Protein AF-A0A934E7K9-F1 (afdb_monomer)

Mean predicted aligned error: 9.38 Å

Radius of gyration: 20.27 Å; Cα contacts (8 Å, |Δi|>4): 447; chains: 1; bounding box: 60×41×58 Å

Solvent-accessible surface area (backbone atoms only — not comparable to full-atom values): 16076 Å² total; per-residue (Å²): 132,85,83,83,82,80,89,66,70,82,67,74,63,48,41,41,58,56,58,68,70,48,80,91,57,54,41,68,56,46,48,50,48,42,45,75,74,65,59,76,79,53,70,68,35,48,55,52,49,26,45,46,54,40,51,50,56,52,50,49,38,38,43,59,63,71,64,46,60,72,86,83,42,82,76,82,68,17,34,36,37,37,29,57,85,89,68,44,74,69,56,52,50,50,45,48,42,39,71,71,61,66,38,28,47,28,82,40,66,50,81,56,43,23,39,86,95,52,89,56,42,48,67,68,48,62,58,22,55,24,27,52,53,29,66,66,16,51,60,39,26,26,66,12,38,44,31,34,30,55,44,50,51,47,28,58,30,70,63,97,63,90,68,81,96,70,97,68,100,62,79,69,46,34,56,49,39,50,54,54,48,37,45,45,76,69,44,34,83,41,66,29,53,35,65,89,91,68,63,43,80,50,67,38,53,34,65,58,44,40,44,36,35,29,22,46,54,75,62,42,64,60,40,44,49,64,61,66,74,75,51,92,87,75,82,84,70,79,79,81,72,90,56,99,74,62,79,74,50,72,75,59,70,69,31,58,70,21,44,35,70,50,45,40,58,59,72,49,56,66,56,38,75,37,79,36,61,45,119

Structure (mmCIF, N/CA/C/O backbone):
data_AF-A0A934E7K9-F1
#
_entry.id   AF-A0A934E7K9-F1
#
loop_
_atom_site.group_PDB
_atom_site.id
_atom_site.type_symbol
_atom_site.label_atom_id
_atom_site.label_alt_id
_atom_site.label_comp_id
_atom_site.label_asym_id
_atom_site.label_entity_id
_atom_site.label_seq_id
_atom_site.pdbx_PDB_ins_code
_atom_site.Cartn_x
_atom_site.Cartn_y
_atom_site.Cartn_z
_atom_site.occupancy
_atom_site.B_iso_or_equiv
_atom_site.auth_seq_id
_atom_site.auth_comp_id
_atom_site.auth_asym_id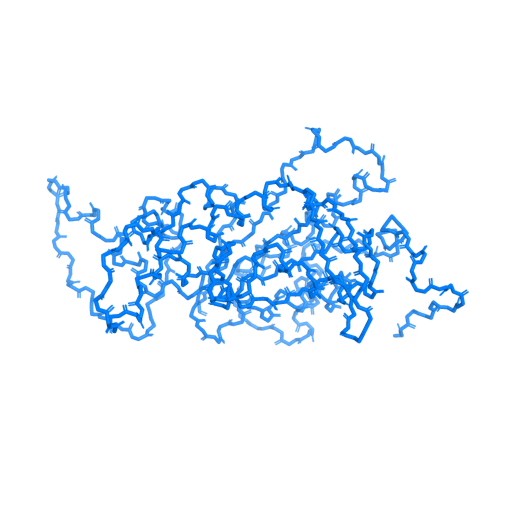
_atom_site.auth_atom_id
_atom_site.pdbx_PDB_model_num
ATOM 1 N N . MET A 1 1 ? 3.910 -22.918 -15.440 1.00 29.55 1 MET A N 1
ATOM 2 C CA . MET A 1 1 ? 5.254 -22.821 -16.044 1.00 29.55 1 MET A CA 1
ATOM 3 C C . MET A 1 1 ? 5.853 -21.494 -15.617 1.00 29.55 1 MET A C 1
ATOM 5 O O . MET A 1 1 ? 5.209 -20.484 -15.876 1.00 29.55 1 MET A O 1
ATOM 9 N N . PRO A 1 2 ? 6.990 -21.475 -14.907 1.00 32.72 2 PRO A N 1
ATOM 10 C CA . PRO A 1 2 ? 7.695 -20.231 -14.640 1.00 32.72 2 PRO A CA 1
ATOM 11 C C . PRO A 1 2 ? 8.308 -19.739 -15.956 1.00 32.72 2 PRO A C 1
ATOM 13 O O . PRO A 1 2 ? 8.859 -20.527 -16.723 1.00 32.72 2 PRO A O 1
ATOM 16 N N . ILE A 1 3 ? 8.131 -18.455 -16.248 1.00 37.72 3 ILE A N 1
ATOM 17 C CA . ILE A 1 3 ? 8.690 -17.804 -17.432 1.00 37.72 3 ILE A CA 1
ATOM 18 C C . ILE A 1 3 ? 10.207 -17.765 -17.230 1.00 37.72 3 ILE A C 1
ATOM 20 O O . ILE A 1 3 ? 10.692 -17.131 -16.294 1.00 37.72 3 ILE A O 1
ATOM 24 N N . ALA A 1 4 ? 10.940 -18.496 -18.066 1.00 36.75 4 ALA A N 1
ATOM 25 C CA . ALA A 1 4 ? 12.393 -18.488 -18.077 1.00 36.75 4 ALA A CA 1
ATOM 26 C C . ALA A 1 4 ? 12.878 -17.159 -18.674 1.00 36.75 4 ALA A C 1
ATOM 28 O O . ALA A 1 4 ? 12.864 -16.972 -19.887 1.00 36.75 4 ALA A O 1
ATOM 29 N N . PHE A 1 5 ? 13.286 -16.232 -17.811 1.00 38.62 5 PHE A N 1
ATOM 30 C CA . PHE A 1 5 ? 14.135 -15.109 -18.193 1.00 38.62 5 PHE A CA 1
ATOM 31 C C . PHE A 1 5 ? 15.588 -15.589 -18.116 1.00 38.62 5 PHE A C 1
ATOM 33 O O . PHE A 1 5 ? 16.186 -15.589 -17.044 1.00 38.62 5 PHE A O 1
ATOM 40 N N . SER A 1 6 ? 16.127 -16.076 -19.234 1.00 44.25 6 SER A N 1
ATOM 41 C CA . SER A 1 6 ? 17.543 -16.432 -19.361 1.00 44.25 6 SER A CA 1
ATOM 42 C C . SER A 1 6 ? 18.378 -15.201 -19.737 1.00 44.25 6 SER A C 1
ATOM 44 O O . SER A 1 6 ? 18.058 -14.501 -20.698 1.00 44.25 6 SER A O 1
ATOM 46 N N . ASP A 1 7 ? 19.455 -14.990 -18.979 1.00 39.00 7 ASP A N 1
ATOM 47 C CA . ASP A 1 7 ? 20.685 -14.259 -19.329 1.00 39.00 7 ASP A CA 1
ATOM 48 C C . ASP A 1 7 ? 20.668 -12.723 -19.463 1.00 39.00 7 ASP A C 1
ATOM 50 O O . ASP A 1 7 ? 21.530 -12.155 -20.133 1.00 39.00 7 ASP A O 1
ATOM 54 N N . ARG A 1 8 ? 19.787 -12.007 -18.751 1.00 40.53 8 ARG A N 1
ATOM 55 C CA . ARG A 1 8 ? 20.069 -10.599 -18.384 1.00 40.53 8 ARG A CA 1
ATOM 56 C C . ARG A 1 8 ? 20.519 -10.528 -16.925 1.00 40.53 8 ARG A C 1
ATOM 58 O O . ARG A 1 8 ? 19.939 -11.249 -16.109 1.00 40.53 8 ARG A O 1
ATOM 65 N N . PRO A 1 9 ? 21.486 -9.666 -16.551 1.00 45.97 9 PRO A N 1
ATOM 66 C CA . PRO A 1 9 ? 21.634 -9.317 -15.144 1.00 45.97 9 PRO A CA 1
ATOM 67 C C . PRO A 1 9 ? 20.262 -8.839 -14.646 1.00 45.97 9 PRO A C 1
ATOM 69 O O . PRO A 1 9 ? 19.618 -8.010 -15.290 1.00 45.97 9 PRO A O 1
ATOM 72 N N . LEU A 1 10 ? 19.786 -9.406 -13.532 1.00 51.81 10 LEU A N 1
ATOM 73 C CA . LEU A 1 10 ? 18.452 -9.144 -12.957 1.00 51.81 10 LEU A CA 1
ATOM 74 C C . LEU A 1 10 ? 18.170 -7.636 -12.742 1.00 51.81 10 LEU A C 1
ATOM 76 O O . LEU A 1 10 ? 17.012 -7.229 -12.653 1.00 51.81 10 LEU A O 1
ATOM 80 N N . ASN A 1 11 ? 19.220 -6.809 -12.752 1.00 55.84 11 ASN A N 1
ATOM 81 C CA . ASN A 1 11 ? 19.191 -5.360 -12.571 1.00 55.84 11 ASN A CA 1
ATOM 82 C C . ASN A 1 11 ? 18.767 -4.538 -13.808 1.00 55.84 11 ASN A C 1
ATOM 84 O O . ASN A 1 11 ? 18.506 -3.352 -13.643 1.00 55.84 11 ASN A O 1
ATOM 88 N N . ASP A 1 12 ? 18.628 -5.128 -15.004 1.00 66.44 12 ASP A N 1
ATOM 89 C CA . ASP A 1 12 ? 18.350 -4.370 -16.248 1.00 66.44 12 ASP A CA 1
ATOM 90 C C . ASP A 1 12 ? 16.915 -4.517 -16.789 1.00 66.44 12 ASP A C 1
ATOM 92 O O . ASP A 1 12 ? 16.608 -4.113 -17.916 1.00 66.44 12 ASP A O 1
ATOM 96 N N . VAL A 1 13 ? 16.000 -5.121 -16.028 1.00 84.50 13 VAL A N 1
ATOM 97 C CA . VAL A 1 13 ? 14.589 -5.181 -16.438 1.00 84.50 13 VAL A CA 1
ATOM 98 C C . VAL A 1 13 ? 13.923 -3.841 -16.136 1.00 84.50 13 VAL A C 1
ATOM 100 O O . VAL A 1 13 ? 13.802 -3.454 -14.976 1.00 84.50 13 VAL A O 1
ATOM 103 N N . ALA A 1 14 ? 13.464 -3.144 -17.174 1.00 92.31 14 ALA A N 1
ATOM 104 C CA . ALA A 1 14 ? 12.668 -1.934 -17.010 1.00 92.31 14 ALA A CA 1
ATOM 105 C C . ALA A 1 14 ? 11.253 -2.277 -16.521 1.00 92.31 14 ALA A C 1
ATOM 107 O O . ALA A 1 14 ? 10.652 -3.271 -16.948 1.00 92.31 14 ALA A O 1
ATOM 108 N N . LEU A 1 15 ? 10.666 -1.407 -15.698 1.00 93.81 15 LEU A N 1
ATOM 109 C CA . LEU A 1 15 ? 9.278 -1.544 -15.251 1.00 93.81 15 LEU A CA 1
ATOM 110 C C . LEU A 1 15 ? 8.310 -1.627 -16.433 1.00 93.81 15 LEU A C 1
ATOM 112 O O . LEU A 1 15 ? 7.355 -2.403 -16.413 1.00 93.81 15 LEU A O 1
ATOM 116 N N . SER A 1 16 ? 8.572 -0.868 -17.495 1.00 94.75 16 SER A N 1
ATOM 117 C CA . SER A 1 16 ? 7.766 -0.886 -18.717 1.00 94.75 16 SER A CA 1
ATOM 118 C C . SER A 1 16 ? 7.733 -2.269 -19.381 1.00 94.75 16 SER A C 1
ATOM 120 O O . SER A 1 16 ? 6.673 -2.698 -19.844 1.00 94.75 16 SER A O 1
ATOM 122 N N . ASP A 1 17 ? 8.846 -3.005 -19.375 1.00 94.31 17 ASP A N 1
ATOM 123 C CA . ASP A 1 17 ? 8.931 -4.359 -19.926 1.00 94.31 17 ASP A CA 1
ATOM 124 C C . ASP A 1 17 ? 8.197 -5.369 -19.039 1.00 94.31 17 ASP A C 1
ATOM 126 O O . ASP A 1 17 ? 7.412 -6.179 -19.546 1.00 94.31 17 ASP A O 1
ATOM 130 N N . GLN A 1 18 ? 8.352 -5.267 -17.713 1.00 93.56 18 GLN A N 1
ATOM 131 C CA . GLN A 1 18 ? 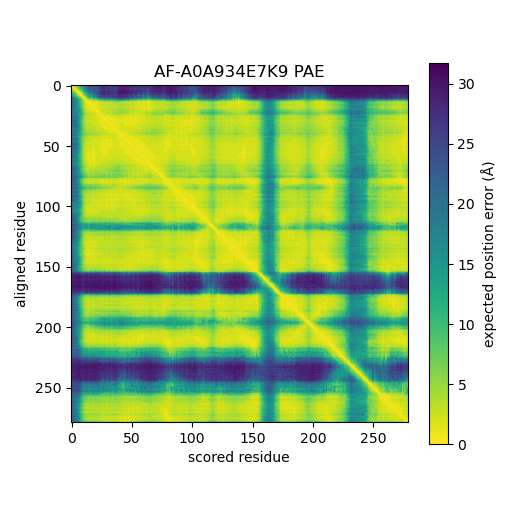7.570 -6.074 -16.774 1.00 93.56 18 GLN A CA 1
ATOM 132 C C . GLN A 1 18 ? 6.067 -5.851 -17.003 1.00 93.56 18 GLN A C 1
ATOM 134 O O . GLN A 1 18 ? 5.325 -6.813 -17.199 1.00 93.56 18 GLN A O 1
ATOM 139 N N . LEU A 1 19 ? 5.608 -4.598 -17.072 1.00 94.56 19 LEU A N 1
ATOM 140 C CA . LEU A 1 19 ? 4.193 -4.251 -17.251 1.00 94.56 19 LEU A CA 1
ATOM 141 C C . LEU A 1 19 ? 3.600 -4.748 -18.576 1.00 94.56 19 LEU A C 1
ATOM 143 O O . LEU A 1 19 ? 2.425 -5.140 -18.600 1.00 94.56 19 LEU A O 1
ATOM 147 N N . LYS A 1 20 ? 4.387 -4.740 -19.661 1.00 93.81 20 LYS A N 1
ATOM 148 C CA . LYS A 1 20 ? 4.004 -5.315 -20.964 1.00 93.81 20 LYS A CA 1
ATOM 149 C C . LYS A 1 20 ? 3.869 -6.836 -20.897 1.00 93.81 20 LYS A C 1
ATOM 151 O O . LYS A 1 20 ? 2.999 -7.386 -21.564 1.00 93.81 20 LYS A O 1
ATOM 156 N N . SER A 1 21 ? 4.691 -7.501 -20.083 1.00 92.00 21 SER A N 1
ATOM 157 C CA . SER A 1 21 ? 4.636 -8.958 -19.899 1.00 92.00 21 SER A CA 1
ATOM 158 C C . SER A 1 21 ? 3.445 -9.425 -19.052 1.00 92.00 21 SER A C 1
ATOM 160 O O . SER A 1 21 ? 3.016 -10.573 -19.171 1.00 92.00 21 SER A O 1
ATOM 162 N N . LEU A 1 22 ? 2.882 -8.547 -18.211 1.00 91.19 22 LEU A N 1
ATOM 163 C CA . LEU A 1 22 ? 1.742 -8.894 -17.366 1.00 91.19 22 LEU A CA 1
ATOM 164 C C . LEU A 1 22 ? 0.473 -9.132 -18.195 1.00 91.19 22 LEU A C 1
ATOM 166 O O . LEU A 1 22 ? 0.102 -8.360 -19.079 1.00 91.19 22 LEU A O 1
ATOM 170 N N . GLU A 1 23 ? -0.277 -10.172 -17.852 1.00 90.75 23 GLU A N 1
ATOM 171 C CA . GLU A 1 23 ? -1.597 -10.395 -18.434 1.00 90.75 23 GLU A CA 1
ATOM 172 C C . GLU A 1 23 ? -2.582 -9.319 -17.947 1.00 90.75 23 GLU A C 1
ATOM 174 O O . GLU A 1 23 ? -2.690 -9.038 -16.749 1.00 90.75 23 GLU A O 1
ATOM 179 N N . ARG A 1 24 ? -3.356 -8.726 -18.864 1.00 92.25 24 ARG A N 1
ATOM 180 C CA . ARG A 1 24 ? -4.407 -7.769 -18.496 1.00 92.25 24 ARG A CA 1
ATOM 181 C C . ARG A 1 24 ? -5.612 -8.501 -17.898 1.00 92.25 24 ARG A C 1
ATOM 183 O O . ARG A 1 24 ? -6.510 -8.927 -18.618 1.00 92.25 24 ARG A O 1
ATOM 190 N N . ARG A 1 25 ? -5.652 -8.624 -16.571 1.00 93.56 25 ARG A N 1
ATOM 191 C CA . ARG A 1 25 ? -6.730 -9.325 -15.855 1.00 93.56 25 ARG A CA 1
ATOM 192 C C . ARG A 1 25 ? -7.795 -8.351 -15.341 1.00 93.56 25 ARG A C 1
ATOM 194 O O . ARG A 1 25 ? -7.489 -7.550 -14.460 1.00 93.56 25 ARG A O 1
ATOM 201 N N . PRO A 1 26 ? -9.055 -8.415 -15.815 1.00 96.44 26 PRO A N 1
ATOM 202 C CA . PRO A 1 26 ? -10.130 -7.607 -15.244 1.00 96.44 26 PRO A CA 1
ATOM 203 C C . PRO A 1 26 ? -10.416 -8.015 -13.784 1.00 96.44 26 PRO A C 1
ATOM 205 O O . PRO A 1 26 ? -10.135 -9.157 -13.408 1.00 96.44 26 PRO A O 1
ATOM 208 N N . PRO A 1 27 ? -11.057 -7.156 -12.964 1.00 97.62 27 PRO A N 1
ATOM 209 C CA . PRO A 1 27 ? -11.286 -7.428 -11.540 1.00 97.62 27 PRO A CA 1
ATOM 210 C C . PRO A 1 27 ? -11.952 -8.778 -11.239 1.00 97.62 27 PRO A C 1
ATOM 212 O O . PRO A 1 27 ? -11.610 -9.430 -10.260 1.00 97.62 27 PRO A O 1
ATOM 215 N N . ARG A 1 28 ? -12.862 -9.238 -12.107 1.00 97.19 28 ARG A N 1
ATOM 216 C CA . ARG A 1 28 ? -13.497 -10.558 -11.979 1.00 97.19 28 ARG A CA 1
ATOM 217 C C . ARG A 1 28 ? -12.494 -11.711 -12.103 1.00 97.19 28 ARG A C 1
ATOM 219 O O . ARG A 1 28 ? -12.580 -12.671 -11.351 1.00 97.19 28 ARG A O 1
ATOM 226 N N . LYS A 1 29 ? -11.525 -11.607 -13.016 1.00 97.88 29 LYS A N 1
ATOM 227 C CA . LYS A 1 29 ? -10.473 -12.619 -13.202 1.00 97.88 29 LYS A CA 1
ATOM 228 C C . LYS A 1 29 ? -9.482 -12.630 -12.041 1.00 97.88 29 LYS A C 1
ATOM 230 O O . LYS A 1 29 ? -9.030 -13.698 -11.644 1.00 97.88 29 LYS A O 1
ATOM 235 N N . LEU A 1 30 ? -9.188 -11.462 -11.468 1.00 97.81 30 LEU A N 1
ATOM 236 C CA . LEU A 1 30 ? -8.400 -11.363 -10.236 1.00 97.81 30 LEU A CA 1
ATOM 237 C C . LEU A 1 30 ? -9.104 -12.066 -9.065 1.00 97.81 30 LEU A C 1
ATOM 239 O O . LEU A 1 30 ? -8.478 -12.827 -8.333 1.00 97.81 30 LEU A O 1
ATOM 243 N N . ASP A 1 31 ? -10.416 -11.874 -8.935 1.00 97.88 31 ASP A N 1
ATOM 244 C CA . ASP A 1 31 ? -11.227 -12.508 -7.892 1.00 97.88 31 ASP A CA 1
ATOM 245 C C . ASP A 1 31 ? -11.334 -14.041 -8.054 1.00 97.88 31 ASP A C 1
ATOM 247 O O . ASP A 1 31 ? -11.236 -14.800 -7.081 1.00 97.88 31 ASP A O 1
ATOM 251 N N . GLU A 1 32 ? -11.463 -14.519 -9.295 1.00 97.69 32 GLU A N 1
ATOM 252 C CA . GLU A 1 32 ? -11.381 -15.946 -9.639 1.00 97.69 32 GLU A CA 1
ATOM 253 C C . GLU A 1 32 ? -10.010 -16.528 -9.247 1.00 97.69 32 GLU A C 1
ATOM 255 O O . GLU A 1 32 ? -9.947 -17.581 -8.607 1.00 97.69 32 GLU A O 1
ATOM 260 N N . ALA A 1 33 ? -8.916 -15.816 -9.539 1.00 97.31 33 ALA A N 1
ATOM 261 C CA . ALA A 1 33 ? -7.567 -16.237 -9.170 1.00 97.31 33 ALA A CA 1
ATOM 262 C C . ALA A 1 33 ? -7.379 -16.314 -7.644 1.00 97.31 33 ALA A C 1
ATOM 264 O O . ALA A 1 33 ? -6.889 -17.327 -7.147 1.00 97.31 33 ALA A O 1
ATOM 265 N N . LEU A 1 34 ? -7.848 -15.319 -6.880 1.00 96.81 34 LEU A N 1
ATOM 266 C CA . LEU A 1 34 ? -7.843 -15.369 -5.409 1.00 96.81 34 LEU A CA 1
ATOM 267 C C . LEU A 1 34 ? -8.597 -16.592 -4.872 1.00 96.81 34 LEU A C 1
ATOM 269 O O . LEU A 1 34 ? -8.133 -17.265 -3.951 1.00 96.81 34 LEU A O 1
ATOM 273 N N . THR A 1 35 ? -9.739 -16.916 -5.483 1.00 96.38 35 THR A N 1
ATOM 274 C CA . THR A 1 35 ? -10.503 -18.122 -5.138 1.00 96.38 35 THR A CA 1
ATOM 275 C C . THR A 1 35 ? -9.693 -19.384 -5.428 1.00 96.38 35 THR A C 1
ATOM 277 O O . THR A 1 35 ? -9.639 -20.286 -4.591 1.00 96.38 35 THR A O 1
ATOM 280 N N . SER A 1 36 ? -9.024 -19.459 -6.577 1.00 97.19 36 SER A N 1
ATOM 281 C CA . SER A 1 36 ? -8.191 -20.618 -6.920 1.00 97.19 36 SER A CA 1
ATOM 282 C C . SER A 1 36 ? -7.018 -20.813 -5.949 1.00 97.19 36 SER A C 1
ATOM 284 O O . SER A 1 36 ? -6.683 -21.945 -5.619 1.00 97.19 36 SER A O 1
ATOM 286 N N . LEU A 1 37 ? -6.472 -19.718 -5.408 1.00 96.81 37 LEU A N 1
ATOM 287 C CA . LEU A 1 37 ? -5.378 -19.716 -4.431 1.00 96.81 37 LEU A CA 1
ATOM 288 C C . LEU A 1 37 ? -5.834 -19.996 -2.990 1.00 96.81 37 LEU A C 1
ATOM 290 O O . LEU A 1 37 ? -5.021 -19.974 -2.074 1.00 96.81 37 LEU A O 1
ATOM 294 N N . GLY A 1 38 ? -7.124 -20.266 -2.776 1.00 95.81 38 GLY A N 1
ATOM 295 C CA . GLY A 1 38 ? -7.648 -20.670 -1.470 1.00 95.81 38 GLY A CA 1
ATOM 296 C C . GLY A 1 38 ? -8.172 -19.532 -0.593 1.00 95.81 38 GLY A C 1
ATOM 297 O O . GLY A 1 38 ? -8.688 -19.811 0.485 1.00 95.81 38 GLY A O 1
ATOM 298 N N . TYR A 1 39 ? -8.158 -18.273 -1.046 1.00 96.75 39 TYR A N 1
ATOM 299 C CA . TYR A 1 39 ? -8.776 -17.183 -0.285 1.00 96.75 39 TYR A CA 1
ATOM 300 C C . TYR A 1 39 ? -10.310 -17.332 -0.280 1.00 96.75 39 TYR A C 1
ATOM 302 O O . TYR A 1 39 ? -10.941 -17.539 -1.326 1.00 96.75 39 TYR A O 1
ATOM 310 N N . ARG A 1 40 ? -10.943 -17.268 0.897 1.00 94.25 40 ARG A N 1
ATOM 311 C CA . ARG A 1 40 ? -12.390 -17.488 1.094 1.00 94.25 40 ARG A CA 1
ATOM 312 C C . ARG A 1 40 ? -12.997 -16.370 1.941 1.00 94.25 40 ARG A C 1
ATOM 314 O O . ARG A 1 40 ? -12.304 -15.722 2.714 1.00 94.25 40 ARG A O 1
ATOM 321 N N . GLY A 1 41 ? -14.303 -16.148 1.790 1.00 95.00 41 GLY A N 1
ATOM 322 C CA . GLY A 1 41 ? -15.011 -15.075 2.496 1.00 95.00 41 GLY A CA 1
ATOM 323 C C . GLY A 1 41 ? -14.691 -13.674 1.960 1.00 95.00 41 GLY A C 1
ATOM 324 O O . GLY A 1 41 ? -14.155 -13.526 0.864 1.00 95.00 41 GLY A O 1
ATOM 325 N N . GLN A 1 42 ? -15.069 -12.643 2.720 1.00 95.38 42 GLN A N 1
ATOM 326 C CA . GLN A 1 42 ? -14.822 -11.222 2.424 1.00 95.38 42 GLN A CA 1
ATOM 327 C C . GLN A 1 42 ? -15.234 -10.733 1.013 1.00 95.38 42 GLN A C 1
ATOM 329 O O . GLN A 1 42 ? -14.455 -10.049 0.346 1.00 95.38 42 GLN A O 1
ATOM 334 N N . PRO A 1 43 ? -16.451 -11.021 0.508 1.00 95.06 43 PRO A N 1
ATOM 335 C CA . PRO A 1 43 ? -16.825 -10.696 -0.875 1.00 95.06 43 PRO A CA 1
ATOM 336 C C . PRO A 1 43 ? -16.807 -9.189 -1.185 1.00 95.06 43 PRO A C 1
ATOM 338 O O . PRO A 1 43 ? -16.584 -8.786 -2.327 1.00 95.06 43 PRO A O 1
ATOM 341 N N . ALA A 1 44 ? -17.060 -8.330 -0.194 1.00 93.38 44 ALA A N 1
ATOM 342 C CA . ALA A 1 44 ? -16.934 -6.883 -0.354 1.00 93.38 44 ALA A CA 1
ATOM 343 C C . ALA A 1 44 ? -15.459 -6.460 -0.466 1.00 93.38 44 ALA A C 1
ATOM 345 O O . ALA A 1 44 ? -15.098 -5.781 -1.430 1.00 93.38 44 ALA A O 1
ATOM 346 N N . ALA A 1 45 ? -14.606 -6.924 0.454 1.00 95.19 45 ALA A N 1
ATOM 347 C CA . ALA A 1 45 ? -13.186 -6.587 0.458 1.00 95.19 45 ALA A CA 1
ATOM 348 C C . ALA A 1 45 ? -12.456 -7.110 -0.781 1.00 95.19 45 ALA A C 1
ATOM 350 O O . ALA A 1 45 ? -11.709 -6.369 -1.414 1.00 95.19 45 ALA A O 1
ATOM 351 N N . ARG A 1 46 ? -12.754 -8.344 -1.203 1.00 97.00 46 ARG A N 1
ATOM 352 C CA . ARG A 1 46 ? -12.217 -8.933 -2.435 1.00 97.00 46 ARG A CA 1
ATOM 353 C C . ARG A 1 46 ? -12.525 -8.086 -3.663 1.00 97.00 46 ARG A C 1
ATOM 355 O O . ARG A 1 46 ? -11.612 -7.727 -4.400 1.00 97.00 46 ARG A O 1
ATOM 362 N N . ARG A 1 47 ? -13.791 -7.697 -3.857 1.00 96.25 47 ARG A N 1
ATOM 363 C CA . ARG A 1 47 ? -14.194 -6.820 -4.971 1.00 96.25 47 ARG A CA 1
ATOM 364 C C . ARG A 1 47 ? -13.483 -5.471 -4.914 1.00 96.25 47 ARG A C 1
ATOM 366 O O . ARG A 1 47 ? -13.042 -4.966 -5.946 1.00 96.25 47 ARG A O 1
ATOM 373 N N . ALA A 1 48 ? -13.371 -4.890 -3.720 1.00 95.31 48 ALA A N 1
ATOM 374 C CA . ALA A 1 48 ? -12.704 -3.612 -3.527 1.00 95.31 48 ALA A CA 1
ATOM 375 C C . ALA A 1 48 ? -11.215 -3.681 -3.892 1.00 95.31 48 ALA A C 1
ATOM 377 O O . ALA A 1 48 ? -10.756 -2.875 -4.703 1.00 95.31 48 ALA A O 1
ATOM 378 N N . LEU A 1 49 ? -10.498 -4.672 -3.363 1.00 96.88 49 LEU A N 1
ATOM 379 C CA . LEU A 1 49 ? -9.067 -4.857 -3.586 1.00 96.88 49 LEU A CA 1
ATOM 380 C C . LEU A 1 49 ? -8.742 -5.291 -5.015 1.00 96.88 49 LEU A C 1
ATOM 382 O O . LEU A 1 49 ? -7.808 -4.754 -5.597 1.00 96.88 49 LEU A O 1
ATOM 386 N N . CYS A 1 50 ? -9.547 -6.159 -5.636 1.00 97.56 50 CYS A N 1
ATOM 387 C CA . CYS A 1 50 ? -9.378 -6.508 -7.051 1.00 97.56 50 CYS A CA 1
ATOM 388 C C . CYS A 1 50 ? -9.512 -5.278 -7.957 1.00 97.56 50 CYS A C 1
ATOM 390 O O . CYS A 1 50 ? -8.747 -5.118 -8.906 1.00 97.56 50 CYS A O 1
ATOM 392 N N . LEU A 1 51 ? -10.459 -4.378 -7.664 1.00 96.19 51 LEU A N 1
ATOM 393 C CA . LEU A 1 51 ? -10.592 -3.125 -8.407 1.00 96.19 51 LEU A CA 1
ATOM 394 C C . LEU A 1 51 ? -9.407 -2.182 -8.156 1.00 96.19 51 LEU A C 1
ATOM 396 O O . LEU A 1 51 ? -8.933 -1.558 -9.103 1.00 96.19 51 LEU A O 1
ATOM 400 N N . THR A 1 52 ? -8.919 -2.077 -6.916 1.00 95.81 52 THR A N 1
ATOM 401 C CA . THR A 1 52 ? -7.711 -1.295 -6.605 1.00 95.81 52 THR A CA 1
ATOM 402 C C . THR A 1 52 ? -6.504 -1.836 -7.365 1.00 95.81 52 THR A C 1
ATOM 404 O O . THR A 1 52 ? -5.828 -1.068 -8.041 1.00 95.81 52 THR A O 1
ATOM 407 N N . ALA A 1 53 ? -6.260 -3.144 -7.316 1.00 96.19 53 ALA A N 1
ATOM 408 C CA . ALA A 1 53 ? -5.107 -3.762 -7.956 1.00 96.19 53 ALA A CA 1
ATOM 409 C C . ALA A 1 53 ? -5.148 -3.618 -9.483 1.00 96.19 53 ALA A C 1
ATOM 411 O O . ALA A 1 53 ? -4.148 -3.251 -10.095 1.00 96.19 53 ALA A O 1
ATOM 412 N N . TYR A 1 54 ? -6.326 -3.801 -10.091 1.00 96.31 54 TYR A N 1
ATOM 413 C CA . TYR A 1 54 ? -6.531 -3.505 -11.508 1.00 96.31 54 TYR A CA 1
ATOM 414 C C . TYR A 1 54 ? -6.187 -2.045 -11.832 1.00 96.31 54 TYR A C 1
ATOM 416 O O . TYR A 1 54 ? -5.404 -1.779 -12.738 1.00 96.31 54 TYR A O 1
ATOM 424 N N . ARG A 1 55 ? -6.727 -1.084 -11.070 1.00 95.69 55 ARG A N 1
ATOM 425 C CA . ARG A 1 55 ? -6.460 0.348 -11.285 1.00 95.69 55 ARG A CA 1
ATOM 426 C C . ARG A 1 55 ? -4.988 0.705 -11.109 1.00 95.69 55 ARG A C 1
ATOM 428 O O . ARG A 1 55 ? -4.500 1.541 -11.860 1.00 95.69 55 ARG A O 1
ATOM 435 N N . HIS A 1 56 ? -4.304 0.082 -10.152 1.00 96.31 56 HIS A N 1
ATOM 436 C CA . HIS A 1 56 ? -2.874 0.273 -9.921 1.00 96.31 56 HIS A CA 1
ATOM 437 C C . HIS A 1 56 ? -2.061 -0.117 -11.157 1.00 96.31 56 HIS A C 1
ATOM 439 O O . HIS A 1 56 ? -1.372 0.722 -11.729 1.00 96.31 56 HIS A O 1
ATOM 445 N N . VAL A 1 57 ? -2.238 -1.348 -11.646 1.00 96.25 57 VAL A N 1
ATOM 446 C CA . VAL A 1 57 ? -1.532 -1.847 -12.841 1.00 96.25 57 VAL A CA 1
ATOM 447 C C . VAL A 1 57 ? -1.862 -1.014 -14.080 1.00 96.25 57 VAL A C 1
ATOM 449 O O . VAL A 1 57 ? -0.971 -0.671 -14.853 1.00 96.25 57 VAL A O 1
ATOM 452 N N . GLU A 1 58 ? -3.129 -0.645 -14.273 1.00 95.94 58 GLU A N 1
ATOM 453 C CA . GLU A 1 58 ? -3.537 0.189 -15.408 1.00 95.94 58 GLU A CA 1
ATOM 454 C C . GLU A 1 58 ? -2.954 1.602 -15.339 1.00 95.94 58 GLU A C 1
ATOM 456 O O . GLU A 1 58 ? -2.536 2.146 -16.359 1.00 95.94 58 GLU A O 1
ATOM 461 N N . ARG A 1 59 ? -2.873 2.198 -14.143 1.00 96.25 59 ARG A N 1
ATOM 462 C CA . ARG A 1 59 ? -2.201 3.486 -13.958 1.00 96.25 59 ARG A CA 1
ATOM 463 C C . ARG A 1 59 ? -0.714 3.371 -14.296 1.00 96.25 59 ARG A C 1
ATOM 465 O O . ARG A 1 59 ? -0.215 4.211 -15.038 1.00 96.25 59 ARG A O 1
ATOM 472 N N . LEU A 1 60 ? -0.032 2.332 -13.810 1.00 96.12 60 LEU A N 1
ATOM 473 C CA . LEU A 1 60 ? 1.380 2.095 -14.122 1.00 96.12 60 LEU A CA 1
ATOM 474 C C . LEU A 1 60 ? 1.615 1.939 -15.627 1.00 96.12 60 LEU A C 1
ATOM 476 O O . LEU A 1 60 ? 2.553 2.524 -16.155 1.00 96.12 60 LEU A O 1
ATOM 480 N N . ARG A 1 61 ? 0.746 1.210 -16.337 1.00 96.44 61 ARG A N 1
ATOM 481 C CA . ARG A 1 61 ? 0.820 1.073 -17.801 1.00 96.44 61 ARG A CA 1
ATOM 482 C C . ARG A 1 61 ? 0.680 2.407 -18.516 1.00 96.44 61 ARG A C 1
ATOM 484 O O . ARG A 1 61 ? 1.504 2.718 -19.370 1.00 96.44 61 ARG A O 1
ATOM 491 N N . ARG A 1 62 ? -0.305 3.218 -18.133 1.00 96.88 62 ARG A N 1
ATOM 492 C CA . ARG A 1 62 ? -0.496 4.543 -18.737 1.00 96.88 62 ARG A CA 1
ATOM 493 C C . ARG A 1 62 ? 0.740 5.421 -18.583 1.00 96.88 62 ARG A C 1
ATOM 495 O O . ARG A 1 62 ? 1.165 6.036 -19.549 1.00 96.88 62 ARG A O 1
ATOM 502 N N . VAL A 1 63 ? 1.344 5.431 -17.397 1.00 96.50 63 VAL A N 1
ATOM 503 C CA . VAL A 1 63 ? 2.536 6.246 -17.116 1.00 96.50 63 VAL A CA 1
ATOM 504 C C . VAL A 1 63 ? 3.786 5.691 -17.808 1.00 96.50 63 VAL A C 1
ATOM 506 O O . VAL A 1 63 ? 4.476 6.422 -18.507 1.00 96.50 63 VAL A O 1
ATOM 509 N N . HIS A 1 64 ? 4.088 4.404 -17.623 1.00 95.75 64 HIS A N 1
ATOM 510 C CA . HIS A 1 64 ? 5.401 3.828 -17.957 1.00 95.75 64 HIS A CA 1
ATOM 511 C C . HIS A 1 64 ? 5.456 3.104 -19.305 1.00 95.75 64 HIS A C 1
ATOM 513 O O . HIS A 1 64 ? 6.543 2.834 -19.807 1.00 95.75 64 HIS A O 1
ATOM 519 N N . VAL A 1 65 ? 4.309 2.757 -19.892 1.00 96.38 65 VAL A N 1
ATOM 520 C CA . VAL A 1 65 ? 4.230 2.076 -21.197 1.00 96.38 65 VAL A CA 1
ATOM 521 C C . VAL A 1 65 ? 3.670 3.004 -22.268 1.00 96.38 65 VAL A C 1
ATOM 523 O O . VAL A 1 65 ? 4.213 3.054 -23.367 1.00 96.38 65 VAL A O 1
ATOM 526 N N . GLU A 1 66 ? 2.599 3.731 -21.953 1.00 96.56 66 GLU A N 1
ATOM 527 C CA . GLU A 1 66 ? 1.901 4.600 -22.911 1.00 96.56 66 GLU A CA 1
ATOM 528 C C . GLU A 1 66 ? 2.392 6.060 -22.866 1.00 96.56 66 GLU A C 1
ATOM 530 O O . GLU A 1 66 ? 2.123 6.817 -23.793 1.00 96.56 66 GLU A O 1
ATOM 535 N N . GLY A 1 67 ? 3.135 6.454 -21.825 1.00 95.62 67 GLY A N 1
ATOM 536 C CA . GLY A 1 67 ? 3.763 7.776 -21.721 1.00 95.62 67 GLY A CA 1
ATOM 537 C C . GLY A 1 67 ? 2.823 8.919 -21.323 1.00 95.62 67 GLY A C 1
ATOM 538 O O . GLY A 1 67 ? 3.128 10.074 -21.607 1.00 95.62 67 GLY A O 1
ATOM 539 N N . TYR A 1 68 ? 1.690 8.627 -20.677 1.00 96.62 68 TYR A N 1
ATOM 540 C CA . TYR A 1 68 ? 0.788 9.654 -20.146 1.00 96.62 68 TYR A CA 1
ATOM 541 C C . TYR A 1 68 ? 1.440 10.439 -19.002 1.00 96.62 68 TYR A C 1
ATOM 543 O O . TYR A 1 68 ? 2.097 9.860 -18.130 1.00 96.62 68 TYR A O 1
ATOM 551 N N . ASP A 1 69 ? 1.166 11.745 -18.940 1.00 94.25 69 ASP A N 1
ATOM 552 C CA . ASP A 1 69 ? 1.519 12.550 -17.773 1.00 94.25 69 ASP A CA 1
ATOM 553 C C . ASP A 1 69 ? 0.696 12.096 -16.553 1.00 94.25 69 ASP A C 1
ATOM 555 O O . ASP A 1 69 ? -0.505 11.828 -16.628 1.00 94.25 69 ASP A O 1
ATOM 559 N N . ARG A 1 70 ? 1.345 12.027 -15.387 1.00 92.50 70 ARG A N 1
ATOM 560 C CA . ARG A 1 70 ? 0.689 11.717 -14.112 1.00 92.50 70 ARG A CA 1
ATOM 561 C C . ARG A 1 70 ? -0.374 12.754 -13.752 1.00 92.50 70 ARG A C 1
ATOM 563 O O . ARG A 1 70 ? -1.312 12.371 -13.053 1.00 92.50 70 ARG A O 1
ATOM 570 N N . ALA A 1 71 ? -0.212 14.006 -14.191 1.00 91.75 71 ALA A N 1
ATOM 571 C CA . ALA A 1 71 ? -1.149 15.103 -13.956 1.00 91.75 71 ALA A CA 1
ATOM 572 C C . ALA A 1 71 ? -2.506 14.892 -14.653 1.00 91.75 71 ALA A C 1
ATOM 574 O O . ALA A 1 71 ? -3.533 15.295 -14.112 1.00 91.75 71 ALA A O 1
ATOM 575 N N . ASP A 1 72 ? -2.519 14.187 -15.788 1.00 93.50 72 ASP A N 1
ATOM 576 C CA . ASP A 1 72 ? -3.734 13.899 -16.565 1.00 93.50 72 ASP A CA 1
ATOM 577 C C . ASP A 1 72 ? -4.458 12.628 -16.097 1.00 93.50 72 ASP A C 1
ATOM 579 O O . ASP A 1 72 ? -5.530 12.265 -16.591 1.00 93.50 72 ASP A O 1
ATOM 583 N N . LEU A 1 73 ? -3.869 11.909 -15.141 1.00 92.19 73 LEU A N 1
ATOM 584 C CA . LEU A 1 73 ? -4.398 10.657 -14.625 1.00 92.19 73 LEU A CA 1
ATOM 585 C C . LEU A 1 73 ? -5.051 10.862 -13.256 1.00 92.19 73 LEU A C 1
ATOM 587 O O . LEU A 1 73 ? -4.540 11.617 -12.429 1.00 92.19 73 LEU A O 1
ATOM 591 N N . PRO A 1 74 ? -6.117 10.103 -12.936 1.00 87.31 74 PRO A N 1
ATOM 592 C CA . PRO A 1 74 ? -6.653 10.068 -11.584 1.00 87.31 74 PRO A CA 1
ATOM 593 C C . PRO A 1 74 ? -5.560 9.757 -10.560 1.00 87.31 74 PRO A C 1
ATOM 595 O O . PRO A 1 74 ? -4.682 8.918 -10.809 1.00 87.31 74 PRO A O 1
ATOM 598 N N . ALA A 1 75 ? -5.647 10.406 -9.398 1.00 84.44 75 ALA A N 1
ATOM 599 C CA . ALA A 1 75 ? -4.722 10.181 -8.298 1.00 84.44 75 ALA A CA 1
ATOM 600 C C . ALA A 1 75 ? -4.638 8.688 -7.940 1.00 84.44 75 ALA A C 1
ATOM 602 O O . ALA A 1 75 ? -5.622 7.942 -8.045 1.00 84.44 75 ALA A O 1
ATOM 603 N N . ARG A 1 76 ? -3.453 8.247 -7.501 1.00 89.75 76 ARG A N 1
ATOM 604 C CA . ARG A 1 76 ? -3.276 6.882 -6.997 1.00 89.75 76 ARG A CA 1
ATOM 605 C C . ARG A 1 76 ? -4.272 6.598 -5.872 1.00 89.75 76 ARG A C 1
ATOM 607 O O . ARG A 1 76 ? -4.549 7.457 -5.039 1.00 89.75 76 ARG A O 1
ATOM 614 N N . THR A 1 77 ? -4.824 5.390 -5.854 1.00 88.38 77 THR A N 1
ATOM 615 C CA . THR A 1 77 ? -5.770 4.971 -4.815 1.00 88.38 77 THR A CA 1
ATOM 616 C C . THR A 1 77 ? -5.047 4.087 -3.808 1.00 88.38 77 THR A C 1
ATOM 618 O O . THR A 1 77 ? -4.863 2.899 -4.062 1.00 88.38 77 THR A O 1
ATOM 621 N N . ASN A 1 78 ? -4.658 4.660 -2.670 1.00 95.62 78 ASN A N 1
ATOM 622 C CA . ASN A 1 78 ? -4.203 3.876 -1.522 1.00 95.62 78 ASN A CA 1
ATOM 623 C C . ASN A 1 78 ? -5.409 3.307 -0.771 1.00 95.62 78 ASN A C 1
ATOM 625 O O . ASN A 1 78 ? -6.508 3.875 -0.822 1.00 95.62 78 ASN A O 1
ATOM 629 N N . VAL A 1 79 ? -5.210 2.185 -0.085 1.00 95.94 79 VAL A N 1
ATOM 630 C CA . VAL A 1 79 ? -6.291 1.459 0.589 1.00 95.94 79 VAL A CA 1
ATOM 631 C C . VAL A 1 79 ? -5.996 1.321 2.069 1.00 95.94 79 VAL A C 1
ATOM 633 O O . VAL A 1 79 ? -4.886 0.956 2.436 1.00 95.94 79 VAL A O 1
ATOM 636 N N . LEU A 1 80 ? -6.996 1.576 2.906 1.00 96.31 80 LEU A N 1
ATOM 637 C CA . LEU A 1 80 ? -6.955 1.254 4.326 1.00 96.31 80 LEU A CA 1
ATOM 638 C C . LEU A 1 80 ? -7.916 0.095 4.605 1.00 96.31 80 LEU A C 1
ATOM 640 O O . LEU A 1 80 ? -9.136 0.223 4.480 1.00 96.31 80 LEU A O 1
ATOM 644 N N . CYS A 1 81 ? -7.344 -1.052 4.943 1.00 95.88 81 CYS A N 1
ATOM 645 C CA . CYS A 1 81 ? -8.030 -2.275 5.318 1.00 95.88 81 CYS A CA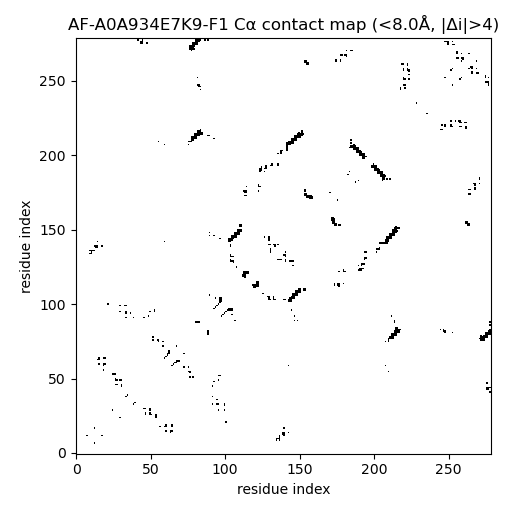 1
ATOM 646 C C . CYS A 1 81 ? -8.250 -2.292 6.834 1.00 95.88 81 CYS A C 1
ATOM 648 O O . CYS A 1 81 ? -7.298 -2.246 7.610 1.00 95.88 81 CYS A O 1
ATOM 650 N N . MET A 1 82 ? -9.510 -2.383 7.249 1.00 93.44 82 MET A N 1
ATOM 651 C CA . MET A 1 82 ? -9.912 -2.412 8.652 1.00 93.44 82 MET A CA 1
ATOM 652 C C . MET A 1 82 ? -10.588 -3.740 8.967 1.00 93.44 82 MET A C 1
ATOM 654 O O . MET A 1 82 ? -11.609 -4.072 8.364 1.00 93.44 82 MET A O 1
ATOM 658 N N . GLY A 1 83 ? -10.062 -4.493 9.924 1.00 91.25 83 GLY A N 1
ATOM 659 C CA . GLY A 1 83 ? -10.702 -5.721 10.379 1.00 91.25 83 GLY A CA 1
ATOM 660 C C . GLY A 1 83 ? -9.869 -6.494 11.393 1.00 91.25 83 GLY A C 1
ATOM 661 O O . GLY A 1 83 ? -8.667 -6.269 11.494 1.00 91.25 83 GLY A O 1
ATOM 662 N N . PRO A 1 84 ? -10.495 -7.403 12.156 1.00 88.25 84 PRO A N 1
ATOM 663 C CA . PRO A 1 84 ? -9.841 -8.095 13.260 1.00 88.25 84 PRO A CA 1
ATOM 664 C C . PRO A 1 84 ? -8.631 -8.920 12.802 1.00 88.25 84 PRO A C 1
ATOM 666 O O . PRO A 1 84 ? -8.578 -9.415 11.673 1.00 88.25 84 PRO A O 1
ATOM 669 N N . THR A 1 85 ? -7.668 -9.113 13.701 1.00 86.31 85 THR A N 1
ATOM 670 C CA . THR A 1 85 ? -6.490 -9.949 13.442 1.00 86.31 85 THR A CA 1
ATOM 671 C C . THR A 1 85 ? -6.909 -11.344 12.968 1.00 86.31 85 THR A C 1
ATOM 673 O O . THR A 1 85 ? -7.833 -11.948 13.511 1.00 86.31 85 THR A O 1
ATOM 676 N N . GLY A 1 86 ? -6.239 -11.855 11.932 1.00 86.44 86 GLY A N 1
ATOM 677 C CA . GLY A 1 86 ? -6.498 -13.192 11.388 1.00 86.44 86 GLY A CA 1
ATOM 678 C C . GLY A 1 86 ? -7.655 -13.294 10.383 1.00 86.44 86 GLY A C 1
ATOM 679 O O . GLY A 1 86 ? -7.893 -14.381 9.867 1.00 86.44 86 GLY A O 1
ATOM 680 N N . CYS A 1 87 ? -8.343 -12.198 10.030 1.00 90.62 87 CYS A N 1
ATOM 681 C CA . CYS A 1 87 ? -9.421 -12.227 9.023 1.00 90.62 87 CYS A CA 1
ATOM 682 C C . CYS A 1 87 ? -8.941 -12.196 7.553 1.00 90.62 87 CYS A C 1
ATOM 684 O O . CYS A 1 87 ? -9.762 -12.232 6.630 1.00 90.62 87 CYS A O 1
ATOM 686 N N . GLY A 1 88 ? -7.621 -12.139 7.335 1.00 92.50 88 GLY A N 1
ATOM 687 C CA . GLY A 1 88 ? -6.991 -12.215 6.014 1.00 92.50 88 GLY A CA 1
ATOM 688 C C . GLY A 1 88 ? -6.666 -10.874 5.346 1.00 92.50 88 GLY A C 1
ATOM 689 O O . GLY A 1 88 ? -6.391 -10.876 4.149 1.00 92.50 88 GLY A O 1
ATOM 690 N N . THR A 1 89 ? -6.666 -9.756 6.084 1.00 93.94 89 THR A N 1
ATOM 691 C CA . THR A 1 89 ? -6.323 -8.401 5.590 1.00 93.94 89 THR A CA 1
ATOM 692 C C . THR A 1 89 ? -4.980 -8.349 4.869 1.00 93.94 89 THR A C 1
ATOM 694 O O . THR A 1 89 ? -4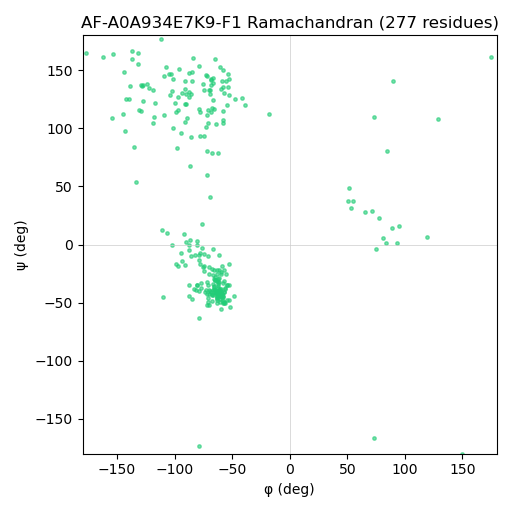.923 -7.925 3.721 1.00 93.94 89 THR A O 1
ATOM 697 N N . THR A 1 90 ? -3.911 -8.822 5.508 1.00 92.31 90 THR A N 1
ATOM 698 C CA . THR A 1 90 ? -2.563 -8.840 4.919 1.00 92.31 90 THR A CA 1
ATOM 699 C C . THR A 1 90 ? -2.450 -9.934 3.849 1.00 92.31 90 THR A C 1
ATOM 701 O O . THR A 1 90 ? -1.964 -9.694 2.745 1.00 92.31 90 THR A O 1
ATOM 704 N N . TYR A 1 91 ? -3.024 -11.113 4.112 1.00 94.62 91 TYR A N 1
ATOM 705 C CA . TYR A 1 91 ? -2.927 -12.282 3.230 1.00 94.62 91 TYR A CA 1
ATOM 706 C C . TYR A 1 91 ? -3.535 -12.063 1.833 1.00 94.62 91 TYR A C 1
ATOM 708 O O . TYR A 1 91 ? -2.956 -12.478 0.829 1.00 94.62 91 TYR A O 1
ATOM 716 N N . ILE A 1 92 ? -4.686 -11.383 1.722 1.00 95.81 92 ILE A N 1
ATOM 717 C CA . ILE A 1 92 ? -5.275 -11.095 0.402 1.00 95.81 92 ILE A CA 1
ATOM 718 C C . ILE A 1 92 ? -4.366 -10.208 -0.454 1.00 95.81 92 ILE A C 1
ATOM 720 O O . ILE A 1 92 ? -4.337 -10.367 -1.674 1.00 95.81 92 ILE A O 1
ATOM 724 N N . VAL A 1 93 ? -3.629 -9.287 0.168 1.00 91.94 93 VAL A N 1
ATOM 725 C CA . VAL A 1 93 ? -2.744 -8.343 -0.522 1.00 91.94 93 VAL A CA 1
ATOM 726 C C . VAL A 1 93 ? -1.527 -9.086 -1.069 1.00 91.94 93 VAL A C 1
ATOM 728 O O . VAL A 1 93 ? -1.219 -8.949 -2.253 1.00 91.94 93 VAL A O 1
ATOM 731 N N . GLU A 1 94 ? -0.912 -9.953 -0.263 1.00 93.12 94 GLU A N 1
ATOM 732 C CA . GLU A 1 94 ? 0.188 -10.831 -0.690 1.00 93.12 94 GLU A CA 1
ATOM 733 C C . GLU A 1 94 ? -0.222 -11.746 -1.853 1.00 93.12 94 GLU A C 1
ATOM 735 O O . GLU A 1 94 ? 0.490 -11.868 -2.856 1.00 93.12 94 GLU A O 1
ATOM 740 N N . LEU A 1 95 ? -1.405 -12.368 -1.767 1.00 96.06 95 LEU A N 1
ATOM 741 C CA . LEU A 1 95 ? -1.916 -13.197 -2.856 1.00 96.06 95 LEU A CA 1
ATOM 742 C C . LEU A 1 95 ? -2.163 -12.371 -4.120 1.00 96.06 95 LEU A C 1
ATOM 744 O O . LEU A 1 95 ? -1.754 -12.774 -5.206 1.00 96.06 95 LEU A O 1
ATOM 748 N N . LEU A 1 96 ? -2.830 -11.224 -4.003 1.00 95.00 96 LEU A N 1
ATOM 749 C CA . LEU A 1 96 ? -3.247 -10.439 -5.158 1.00 95.00 96 LEU A CA 1
ATOM 750 C C . LEU A 1 96 ? -2.060 -9.783 -5.872 1.00 95.00 96 LEU A C 1
ATOM 752 O O . LEU A 1 96 ? -1.904 -9.937 -7.082 1.00 95.00 96 LEU A O 1
ATOM 756 N N . PHE A 1 97 ? -1.215 -9.059 -5.141 1.00 92.56 97 PHE A N 1
ATOM 757 C CA . PHE A 1 97 ? -0.113 -8.313 -5.743 1.00 92.56 97 PHE A CA 1
ATOM 758 C C . PHE A 1 97 ? 1.111 -9.192 -5.991 1.00 92.56 97 PHE A C 1
ATOM 760 O O . PHE A 1 97 ? 1.714 -9.093 -7.056 1.00 92.56 97 PHE A O 1
ATOM 767 N N . GLY A 1 98 ? 1.415 -10.113 -5.076 1.00 91.62 98 GLY A N 1
ATOM 768 C CA . GLY A 1 98 ? 2.532 -11.039 -5.215 1.00 91.62 98 GLY A CA 1
ATOM 769 C C . GLY A 1 98 ? 2.224 -12.212 -6.139 1.00 91.62 98 GLY A C 1
ATOM 770 O O . GLY A 1 98 ? 2.853 -12.372 -7.181 1.00 91.62 98 GLY A O 1
ATOM 771 N N . ARG A 1 99 ? 1.252 -13.059 -5.777 1.00 93.00 99 ARG A N 1
ATOM 772 C CA . ARG A 1 99 ? 1.009 -14.326 -6.500 1.00 93.00 99 ARG A CA 1
ATOM 773 C C . ARG A 1 99 ? 0.230 -14.155 -7.802 1.00 93.00 99 ARG A C 1
ATOM 775 O O . ARG A 1 99 ? 0.527 -14.848 -8.771 1.00 93.00 99 ARG A O 1
ATOM 782 N N . VAL A 1 100 ? -0.778 -13.283 -7.830 1.00 94.69 100 VAL A N 1
ATOM 783 C CA . VAL A 1 100 ? -1.636 -13.101 -9.013 1.00 94.69 100 VAL A CA 1
ATOM 784 C C . VAL A 1 100 ? -1.009 -12.121 -10.001 1.00 94.69 100 VAL A C 1
ATOM 786 O O . VAL A 1 100 ? -0.995 -12.416 -11.194 1.00 94.69 100 VAL A O 1
ATOM 789 N N . LEU A 1 101 ? -0.514 -10.973 -9.534 1.00 94.56 101 LEU A N 1
ATOM 790 C CA . LEU A 1 101 ? 0.022 -9.920 -10.405 1.00 94.56 101 LEU A CA 1
ATOM 791 C C . LEU A 1 101 ? 1.544 -9.945 -10.573 1.00 94.56 101 LEU A C 1
ATOM 793 O O . LEU A 1 101 ? 2.026 -9.357 -11.534 1.00 94.56 101 LEU A O 1
ATOM 797 N N . GLY A 1 102 ? 2.296 -10.612 -9.693 1.00 92.12 102 GLY A N 1
ATOM 798 C CA . GLY A 1 102 ? 3.755 -10.687 -9.808 1.00 92.12 102 GLY A CA 1
ATOM 799 C C . GLY A 1 102 ? 4.462 -9.340 -9.635 1.00 92.12 102 GLY A C 1
ATOM 800 O O . GLY A 1 102 ? 5.522 -9.136 -10.223 1.00 92.12 102 GLY A O 1
ATOM 801 N N . LEU A 1 103 ? 3.873 -8.411 -8.877 1.00 94.12 103 LEU A N 1
ATOM 802 C CA . LEU A 1 103 ? 4.502 -7.139 -8.527 1.00 94.12 103 LEU A CA 1
ATOM 803 C C . LEU A 1 103 ? 5.348 -7.291 -7.251 1.00 94.12 103 LEU A C 1
ATOM 805 O O . LEU A 1 103 ? 4.971 -8.060 -6.354 1.00 94.12 103 LEU A O 1
ATOM 809 N N . PRO A 1 104 ? 6.463 -6.545 -7.126 1.00 94.81 104 PRO A N 1
ATOM 810 C CA . PRO A 1 104 ? 7.207 -6.488 -5.874 1.00 94.81 104 PRO A CA 1
ATOM 811 C C . PRO A 1 104 ? 6.295 -5.949 -4.770 1.00 94.81 104 PRO A C 1
ATOM 813 O O . PRO A 1 104 ? 5.565 -4.970 -4.959 1.00 94.81 104 PRO A O 1
ATOM 816 N N . HIS A 1 105 ? 6.310 -6.611 -3.618 1.00 95.50 105 HIS A N 1
ATOM 817 C CA . HIS A 1 105 ? 5.524 -6.214 -2.459 1.00 95.50 105 HIS A CA 1
ATOM 818 C C . HIS A 1 105 ? 6.297 -6.494 -1.177 1.00 95.50 105 HIS A C 1
ATOM 820 O O . HIS A 1 105 ? 7.067 -7.452 -1.112 1.00 95.50 105 HIS A O 1
ATOM 826 N N . ALA A 1 106 ? 6.068 -5.673 -0.158 1.00 95.50 106 ALA A N 1
ATOM 827 C CA . ALA A 1 106 ? 6.632 -5.885 1.165 1.00 95.50 106 ALA A CA 1
ATOM 828 C C . ALA A 1 106 ? 5.597 -5.581 2.244 1.00 95.50 106 ALA A C 1
ATOM 830 O O . ALA A 1 106 ? 4.887 -4.578 2.167 1.00 95.50 106 ALA A O 1
ATOM 831 N N . VAL A 1 107 ? 5.542 -6.451 3.252 1.00 95.31 107 VAL A N 1
ATOM 832 C CA . VAL A 1 107 ? 4.761 -6.244 4.471 1.00 95.31 107 VAL A CA 1
ATOM 833 C C . VAL A 1 107 ? 5.680 -5.697 5.555 1.00 95.31 107 VAL A C 1
ATOM 835 O O . VAL A 1 107 ? 6.754 -6.244 5.836 1.00 95.31 107 VAL A O 1
ATOM 838 N N . VAL A 1 108 ? 5.261 -4.584 6.140 1.00 94.81 108 VAL A N 1
ATOM 839 C CA . VAL A 1 108 ? 6.024 -3.829 7.122 1.00 94.81 108 VAL A CA 1
ATOM 840 C C . VAL A 1 108 ? 5.124 -3.552 8.314 1.00 94.81 108 VAL A C 1
ATOM 842 O O . VAL A 1 108 ? 4.133 -2.841 8.185 1.00 94.81 108 VAL A O 1
ATOM 845 N N . ASP A 1 109 ? 5.480 -4.116 9.465 1.00 94.31 109 ASP A N 1
ATOM 846 C CA . ASP A 1 109 ? 4.884 -3.749 10.747 1.00 94.31 109 ASP A CA 1
ATOM 847 C C . ASP A 1 109 ? 5.379 -2.354 11.131 1.00 94.31 109 ASP A C 1
ATOM 849 O O . ASP A 1 109 ? 6.582 -2.133 11.312 1.00 94.31 109 ASP A O 1
ATOM 853 N N . ILE A 1 110 ? 4.453 -1.403 11.208 1.00 91.81 110 ILE A N 1
ATOM 854 C CA . ILE A 1 110 ? 4.802 -0.003 11.409 1.00 91.81 110 ILE A CA 1
ATOM 855 C C . ILE A 1 110 ? 5.145 0.333 12.866 1.00 91.81 110 ILE A C 1
ATOM 857 O O . ILE A 1 110 ? 5.727 1.384 13.127 1.00 91.81 110 ILE A O 1
ATOM 861 N N . THR A 1 111 ? 4.846 -0.551 13.822 1.00 89.12 111 THR A N 1
ATOM 862 C CA . THR A 1 111 ? 5.158 -0.320 15.244 1.00 89.12 111 THR A CA 1
ATOM 863 C C . THR A 1 111 ? 6.654 -0.321 15.538 1.00 89.12 111 THR A C 1
ATOM 865 O O . THR A 1 111 ? 7.089 0.258 16.532 1.00 89.12 111 THR A O 1
ATOM 868 N N . GLY A 1 112 ? 7.452 -0.928 14.655 1.00 88.62 112 GLY A N 1
ATOM 869 C CA . GLY A 1 112 ? 8.909 -0.932 14.746 1.00 88.62 112 GLY A CA 1
ATOM 870 C C . GLY A 1 112 ? 9.577 0.379 14.323 1.00 88.62 112 GLY A C 1
ATOM 871 O O . GLY A 1 112 ? 10.802 0.467 14.405 1.00 88.62 112 GLY A O 1
ATOM 872 N N . TYR A 1 113 ? 8.815 1.374 13.858 1.00 89.81 113 TYR A N 1
ATOM 873 C CA .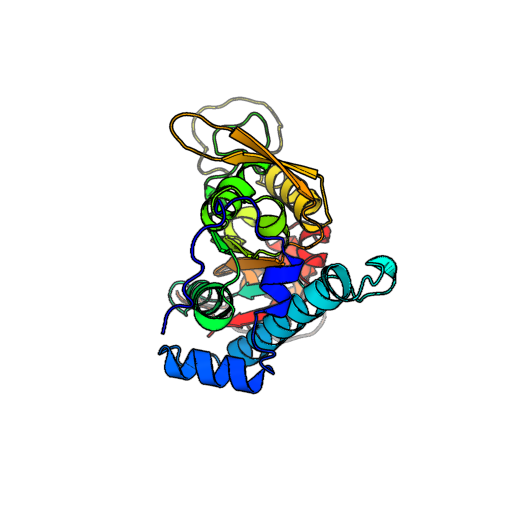 TYR A 1 113 ? 9.345 2.618 13.305 1.00 89.81 113 TYR A CA 1
ATOM 874 C C . TYR A 1 113 ? 9.096 3.814 14.224 1.00 89.81 113 TYR A C 1
ATOM 876 O O . TYR A 1 113 ? 8.063 3.917 14.885 1.00 89.81 113 TYR A O 1
ATOM 884 N N . SER A 1 114 ? 10.047 4.743 14.238 1.00 84.75 114 SER A N 1
ATOM 885 C CA . SER A 1 114 ? 10.003 5.971 15.029 1.00 84.75 114 SER A CA 1
ATOM 886 C C . SER A 1 114 ? 10.352 7.184 14.170 1.00 84.75 114 SER A C 1
ATOM 888 O O . SER A 1 114 ? 10.908 7.039 13.086 1.00 84.75 114 SER A O 1
ATOM 890 N N . GLU A 1 115 ? 10.060 8.387 14.669 1.00 79.94 115 GLU A N 1
ATOM 891 C CA . GLU A 1 115 ? 10.543 9.619 14.035 1.00 79.94 115 GLU A CA 1
ATOM 892 C C . GLU A 1 115 ? 12.077 9.608 13.954 1.00 79.94 115 GLU A C 1
ATOM 894 O O . GLU A 1 115 ? 12.758 9.028 14.810 1.00 79.94 115 GLU A O 1
ATOM 899 N N . THR A 1 116 ? 12.623 10.268 12.934 1.00 77.62 116 THR A N 1
ATOM 900 C CA . THR A 1 116 ? 14.068 10.432 12.771 1.00 77.62 116 THR A CA 1
ATOM 901 C C . THR A 1 116 ? 14.737 10.893 14.078 1.00 77.62 116 THR A C 1
ATOM 903 O O . THR A 1 116 ? 14.383 11.921 14.662 1.00 77.62 116 THR A O 1
ATOM 906 N N . GLY A 1 117 ? 15.742 10.139 14.535 1.00 70.38 117 GLY A N 1
ATOM 907 C CA . GLY A 1 117 ? 16.499 10.445 15.756 1.00 70.38 117 GLY A CA 1
ATOM 908 C C . GLY A 1 117 ? 15.930 9.860 17.056 1.00 70.38 117 GLY A C 1
ATOM 909 O O . GLY A 1 117 ? 16.364 10.273 18.131 1.00 70.38 117 GLY A O 1
ATOM 910 N N . TYR A 1 118 ? 14.992 8.911 16.975 1.00 73.00 118 TYR A N 1
ATOM 911 C CA . TYR A 1 118 ? 14.468 8.140 18.111 1.00 73.00 118 TYR A CA 1
ATOM 912 C C . TYR A 1 118 ? 14.869 6.653 18.054 1.00 73.00 118 TYR A C 1
ATOM 914 O O . TYR A 1 118 ? 15.541 6.207 17.126 1.00 73.00 118 TYR A O 1
ATOM 922 N N . VAL A 1 119 ? 14.494 5.889 19.088 1.00 72.38 119 VAL A N 1
ATOM 923 C CA . VAL A 1 119 ? 14.714 4.436 19.160 1.00 72.38 119 VAL A CA 1
ATOM 924 C C . VAL A 1 119 ? 13.674 3.718 18.296 1.00 72.38 119 VAL A C 1
ATOM 926 O O . VAL A 1 119 ? 12.490 3.726 18.625 1.00 72.38 119 VAL A O 1
ATOM 929 N N . GLY A 1 120 ? 14.133 3.073 17.226 1.00 81.12 120 GLY A N 1
ATOM 930 C CA . GLY A 1 120 ? 13.298 2.370 16.253 1.00 81.12 120 GLY A CA 1
ATOM 931 C C . GLY A 1 120 ? 13.929 2.403 14.861 1.00 81.12 120 GLY A C 1
ATOM 932 O O . GLY A 1 120 ? 15.016 2.952 14.672 1.00 81.12 120 GLY A O 1
ATOM 933 N N . GLY A 1 121 ? 13.260 1.795 13.883 1.00 84.00 121 GLY A N 1
ATOM 934 C CA . GLY A 1 121 ? 13.587 1.981 12.472 1.00 84.00 121 GLY A CA 1
ATOM 935 C C . GLY A 1 121 ? 13.179 3.373 11.987 1.00 84.00 121 GLY A C 1
ATOM 936 O O . GLY A 1 121 ? 12.149 3.904 12.394 1.00 84.00 121 GLY A O 1
ATOM 937 N N . ASP A 1 122 ? 13.961 3.954 11.084 1.00 88.50 122 ASP A N 1
ATOM 938 C CA . ASP A 1 122 ? 13.605 5.202 10.400 1.00 88.50 122 ASP A CA 1
ATOM 939 C C . ASP A 1 122 ? 12.514 4.931 9.349 1.00 88.50 122 ASP A C 1
ATOM 941 O O . ASP A 1 122 ? 12.635 3.984 8.564 1.00 88.50 122 ASP A O 1
ATOM 945 N N . VAL A 1 123 ? 11.458 5.747 9.297 1.00 89.69 123 VAL A N 1
ATOM 946 C CA . VAL A 1 123 ? 10.386 5.653 8.290 1.00 89.69 123 VAL A CA 1
ATOM 947 C C . VAL A 1 123 ? 10.946 5.679 6.866 1.00 89.69 123 VAL A C 1
ATOM 949 O O . VAL A 1 123 ? 10.455 4.956 5.998 1.00 89.69 123 VAL A O 1
ATOM 952 N N . HIS A 1 124 ? 12.024 6.424 6.612 1.00 88.69 124 HIS A N 1
ATOM 953 C CA . HIS A 1 124 ? 12.707 6.457 5.316 1.00 88.69 124 HIS A CA 1
ATOM 954 C C . HIS A 1 124 ? 13.277 5.095 4.889 1.00 88.69 124 HIS A C 1
ATOM 956 O O . HIS A 1 124 ? 13.456 4.843 3.696 1.00 88.69 124 HIS A O 1
ATOM 962 N N . SER A 1 125 ? 13.507 4.184 5.838 1.00 89.69 125 SER A N 1
ATOM 963 C CA . SER A 1 125 ? 13.998 2.831 5.570 1.00 89.69 125 SER A CA 1
ATOM 964 C C . SER A 1 125 ? 12.896 1.820 5.232 1.00 89.69 125 SER A C 1
ATOM 966 O O . SER A 1 125 ? 13.222 0.731 4.765 1.00 89.69 125 SER A O 1
ATOM 968 N N . ILE A 1 126 ? 11.606 2.151 5.400 1.00 93.62 126 ILE A N 1
ATOM 969 C CA . ILE A 1 126 ? 10.472 1.260 5.067 1.00 93.62 126 ILE A CA 1
ATOM 970 C C . ILE A 1 126 ? 10.598 0.640 3.663 1.00 93.62 126 ILE A C 1
ATOM 972 O O . ILE A 1 126 ? 10.385 -0.568 3.529 1.00 93.62 126 ILE A O 1
ATOM 976 N N . PRO A 1 127 ? 10.976 1.393 2.609 1.00 94.75 127 PRO A N 1
ATOM 977 C CA . PRO A 1 127 ? 11.043 0.835 1.265 1.00 94.75 127 PRO A CA 1
ATOM 978 C C . PRO A 1 127 ? 12.195 -0.153 1.037 1.00 94.75 127 PRO A C 1
ATOM 980 O O . PRO A 1 127 ? 12.172 -0.830 0.014 1.00 94.75 127 PRO A O 1
ATOM 983 N N . SER A 1 128 ? 13.159 -0.292 1.958 1.00 92.62 128 SER A N 1
ATOM 984 C CA . SER A 1 128 ? 14.282 -1.242 1.827 1.00 92.62 128 SER A CA 1
ATOM 985 C C . SER A 1 128 ? 13.801 -2.666 1.531 1.00 92.62 128 SER A C 1
ATOM 987 O O . SER A 1 128 ? 14.215 -3.267 0.544 1.00 92.62 128 SER A O 1
ATOM 989 N N . ARG A 1 129 ? 12.804 -3.158 2.280 1.00 91.94 129 ARG A N 1
ATOM 990 C CA . ARG A 1 129 ? 12.203 -4.486 2.055 1.00 91.94 129 ARG A CA 1
ATOM 991 C C . ARG A 1 129 ? 11.521 -4.621 0.695 1.00 91.94 129 ARG A C 1
ATOM 993 O O . ARG A 1 129 ? 11.456 -5.714 0.140 1.00 91.94 129 ARG A O 1
ATOM 1000 N N . LEU A 1 130 ? 10.973 -3.530 0.161 1.00 95.06 130 LEU A N 1
ATOM 1001 C CA . LEU A 1 130 ? 10.384 -3.537 -1.177 1.00 95.06 130 LEU A CA 1
ATOM 1002 C C . LEU A 1 130 ? 11.470 -3.610 -2.250 1.00 95.06 130 LEU A C 1
ATOM 1004 O O . LEU A 1 130 ? 11.296 -4.312 -3.243 1.00 95.06 130 LEU A O 1
ATOM 1008 N N . VAL A 1 131 ? 12.581 -2.904 -2.046 1.00 93.56 131 VAL A N 1
ATOM 1009 C CA . VAL A 1 131 ? 13.747 -2.974 -2.929 1.00 93.56 131 VAL A CA 1
ATOM 1010 C C . VAL A 1 131 ? 14.365 -4.372 -2.890 1.00 93.56 131 VAL A C 1
ATOM 1012 O O . VAL A 1 131 ? 14.691 -4.908 -3.948 1.00 93.56 131 VAL A O 1
ATOM 1015 N N . ASP A 1 132 ? 14.416 -5.014 -1.718 1.00 91.25 132 ASP A N 1
ATOM 1016 C CA . ASP A 1 132 ? 14.800 -6.425 -1.594 1.00 91.25 132 ASP A CA 1
ATOM 1017 C C . ASP A 1 132 ? 13.870 -7.334 -2.414 1.00 91.25 132 ASP A C 1
ATOM 1019 O O . ASP A 1 132 ? 14.332 -8.173 -3.188 1.00 91.25 132 ASP A O 1
ATOM 1023 N N . ALA A 1 133 ? 12.550 -7.126 -2.320 1.00 91.88 133 ALA A N 1
ATOM 1024 C CA . ALA A 1 133 ? 11.558 -7.861 -3.111 1.00 91.88 133 ALA A CA 1
ATOM 1025 C C . ALA A 1 133 ? 11.646 -7.573 -4.624 1.00 91.88 133 ALA A C 1
ATOM 1027 O O . ALA A 1 133 ? 11.195 -8.384 -5.435 1.00 91.88 133 ALA A O 1
ATOM 1028 N N . ALA A 1 134 ? 12.227 -6.435 -5.005 1.00 93.06 134 ALA A N 1
ATOM 1029 C CA . ALA A 1 134 ? 12.542 -6.061 -6.380 1.00 93.06 134 ALA A CA 1
ATOM 1030 C C . ALA A 1 134 ? 13.966 -6.472 -6.804 1.00 93.06 134 ALA A C 1
ATOM 1032 O O . ALA A 1 134 ? 14.410 -6.074 -7.879 1.00 93.06 134 ALA A O 1
ATOM 1033 N N . LEU A 1 135 ? 14.677 -7.254 -5.981 1.00 90.88 135 LEU A N 1
ATOM 1034 C CA . LEU A 1 135 ? 16.040 -7.731 -6.235 1.00 90.88 135 LEU A CA 1
ATOM 1035 C C . LEU A 1 135 ? 17.035 -6.592 -6.523 1.00 90.88 135 LEU A C 1
ATOM 1037 O O . LEU A 1 135 ? 17.899 -6.729 -7.383 1.00 90.88 135 LEU A O 1
ATOM 1041 N N . GLY A 1 136 ? 16.897 -5.457 -5.833 1.00 90.88 136 GLY A N 1
ATOM 1042 C CA . GLY A 1 136 ? 17.779 -4.298 -6.010 1.00 90.88 136 GLY A CA 1
ATOM 1043 C C . GLY A 1 136 ? 17.438 -3.412 -7.214 1.00 90.88 136 GLY A C 1
ATOM 1044 O O . GLY A 1 136 ? 18.149 -2.449 -7.491 1.00 90.88 136 GLY A O 1
ATOM 1045 N N . ASN A 1 137 ? 16.340 -3.675 -7.930 1.00 92.12 137 ASN A N 1
ATOM 1046 C CA . ASN A 1 137 ? 15.941 -2.868 -9.079 1.00 92.12 137 ASN A CA 1
ATOM 1047 C C . ASN A 1 137 ? 15.003 -1.716 -8.670 1.00 92.12 137 ASN A C 1
ATOM 1049 O O . ASN A 1 137 ? 13.810 -1.904 -8.420 1.00 92.12 137 ASN A O 1
ATOM 1053 N N . ALA A 1 138 ? 15.544 -0.496 -8.648 1.00 93.06 138 ALA A N 1
ATOM 1054 C CA . ALA A 1 138 ? 14.827 0.727 -8.276 1.00 93.06 138 ALA A CA 1
ATOM 1055 C C . ALA A 1 138 ? 13.684 1.116 -9.242 1.00 93.06 138 ALA A C 1
ATOM 1057 O O . ALA A 1 138 ? 12.714 1.766 -8.831 1.00 93.06 138 ALA A O 1
ATOM 1058 N N . ASP A 1 139 ? 13.775 0.741 -10.522 1.00 93.94 139 ASP A N 1
ATOM 1059 C CA . ASP A 1 139 ? 12.705 0.991 -11.493 1.00 93.94 139 ASP A CA 1
ATOM 1060 C C . ASP A 1 139 ? 11.550 0.003 -11.306 1.00 93.94 139 ASP A C 1
ATOM 1062 O O . ASP A 1 139 ? 10.393 0.395 -11.348 1.00 93.94 139 ASP A O 1
ATOM 1066 N N . ILE A 1 140 ? 11.833 -1.256 -10.980 1.00 94.94 140 ILE A N 1
ATOM 1067 C CA . ILE A 1 140 ? 10.804 -2.247 -10.638 1.00 94.94 140 ILE A CA 1
ATOM 1068 C C . ILE A 1 140 ? 10.160 -1.914 -9.283 1.00 94.94 140 ILE A C 1
ATOM 1070 O O . ILE A 1 140 ? 8.933 -1.932 -9.154 1.00 94.94 140 ILE A O 1
ATOM 1074 N N . ALA A 1 141 ? 10.967 -1.528 -8.288 1.00 95.44 141 ALA A N 1
ATOM 1075 C CA . ALA A 1 141 ? 10.501 -1.193 -6.944 1.00 95.44 141 ALA A CA 1
ATOM 1076 C C . ALA A 1 141 ? 9.450 -0.072 -6.943 1.00 95.44 141 ALA A C 1
ATOM 1078 O O . ALA A 1 141 ? 8.447 -0.195 -6.243 1.00 95.44 141 ALA A O 1
ATOM 1079 N N . ARG A 1 142 ? 9.601 0.987 -7.758 1.00 95.25 142 ARG A N 1
ATOM 1080 C CA . ARG A 1 142 ? 8.646 2.119 -7.780 1.00 95.25 142 ARG A CA 1
ATOM 1081 C C . ARG A 1 142 ? 7.229 1.737 -8.222 1.00 95.25 142 ARG A C 1
ATOM 1083 O O . ARG A 1 142 ? 6.299 2.475 -7.923 1.00 95.25 142 ARG A O 1
ATOM 1090 N N . GLY A 1 143 ? 7.061 0.623 -8.941 1.00 95.44 143 GLY A N 1
ATOM 1091 C CA . GLY A 1 143 ? 5.751 0.082 -9.327 1.00 95.44 143 GLY A CA 1
ATOM 1092 C C . GLY A 1 143 ? 5.139 -0.863 -8.283 1.00 95.44 143 GLY A C 1
ATOM 1093 O O . GLY A 1 143 ? 4.050 -1.404 -8.492 1.00 95.44 143 GLY A O 1
ATOM 1094 N N . GLY A 1 144 ? 5.845 -1.092 -7.176 1.00 95.88 144 GLY A N 1
ATOM 1095 C CA . GLY A 1 144 ? 5.493 -2.063 -6.154 1.00 95.88 144 GLY A CA 1
ATOM 1096 C C . GLY A 1 144 ? 4.400 -1.633 -5.181 1.00 95.88 144 GLY A C 1
ATOM 1097 O O . GLY A 1 144 ? 3.750 -0.590 -5.319 1.00 95.88 144 GLY A O 1
ATOM 1098 N N . VAL A 1 145 ? 4.198 -2.488 -4.179 1.00 97.38 145 VAL A N 1
ATOM 1099 C CA . VAL A 1 145 ? 3.168 -2.330 -3.147 1.00 97.38 145 VAL A CA 1
ATOM 1100 C C . VAL A 1 145 ? 3.775 -2.425 -1.752 1.00 97.38 145 VAL A C 1
ATOM 1102 O O . VAL A 1 145 ? 4.376 -3.436 -1.395 1.00 97.38 145 VAL A O 1
ATOM 1105 N N . LEU A 1 146 ? 3.578 -1.392 -0.937 1.00 97.38 146 LEU A N 1
ATOM 1106 C CA . LEU A 1 146 ? 3.921 -1.410 0.484 1.00 97.38 146 LEU A CA 1
ATOM 1107 C C . LEU A 1 146 ? 2.673 -1.687 1.311 1.00 97.38 146 LEU A C 1
ATOM 1109 O O . LEU A 1 146 ? 1.695 -0.937 1.247 1.00 97.38 146 LEU A O 1
ATOM 1113 N N . VAL A 1 147 ? 2.720 -2.757 2.100 1.00 97.25 147 VAL A N 1
ATOM 1114 C CA . VAL A 1 147 ? 1.683 -3.095 3.070 1.00 97.25 147 VAL A CA 1
ATOM 1115 C C . VAL A 1 147 ? 2.137 -2.622 4.442 1.00 97.25 147 VAL A C 1
ATOM 1117 O O . VAL A 1 147 ? 3.127 -3.124 4.967 1.00 97.25 147 VAL A O 1
ATOM 1120 N N . LEU A 1 148 ? 1.434 -1.638 4.997 1.00 97.06 148 LEU A N 1
ATOM 1121 C CA . LEU A 1 148 ? 1.700 -1.081 6.322 1.00 97.06 148 LEU A CA 1
ATOM 1122 C C . LEU A 1 148 ? 0.796 -1.805 7.324 1.00 97.06 148 LEU A C 1
ATOM 1124 O O . LEU A 1 148 ? -0.386 -1.476 7.431 1.00 97.06 148 LEU A O 1
ATOM 1128 N N . ASP A 1 149 ? 1.324 -2.828 7.988 1.00 94.94 149 ASP A N 1
ATOM 1129 C CA . ASP A 1 149 ? 0.594 -3.607 8.988 1.00 94.94 149 ASP A CA 1
ATOM 1130 C C . ASP A 1 149 ? 0.639 -2.931 10.365 1.00 94.94 149 ASP A C 1
ATOM 1132 O O . ASP A 1 149 ? 1.473 -2.058 10.617 1.00 94.94 149 ASP A O 1
ATOM 1136 N N . GLU A 1 150 ? -0.296 -3.308 11.235 1.00 93.31 150 GLU A N 1
ATOM 1137 C CA . GLU A 1 150 ? -0.536 -2.671 12.540 1.00 93.31 150 GLU A CA 1
ATOM 1138 C C . GLU A 1 150 ? -0.741 -1.144 12.462 1.00 93.31 150 GLU A C 1
ATOM 1140 O O . GLU A 1 150 ? -0.442 -0.393 13.393 1.00 93.31 150 GLU A O 1
ATOM 1145 N N . PHE A 1 151 ? -1.308 -0.657 11.354 1.00 94.31 151 PHE A N 1
ATOM 1146 C CA . PHE A 1 151 ? -1.477 0.771 11.089 1.00 94.31 151 PHE A CA 1
ATOM 1147 C C . PHE A 1 151 ? -2.299 1.478 12.172 1.00 94.31 151 PHE A C 1
ATOM 1149 O O . PHE A 1 151 ? -2.008 2.625 12.501 1.00 94.31 151 PHE A O 1
ATOM 1156 N N . ASP A 1 152 ? -3.277 0.795 12.785 1.00 91.31 152 ASP A N 1
ATOM 1157 C CA . ASP A 1 152 ? -4.075 1.335 13.894 1.00 91.31 152 ASP A CA 1
ATOM 1158 C C . ASP A 1 152 ? -3.230 1.732 15.116 1.00 91.31 152 ASP A C 1
ATOM 1160 O O . ASP A 1 152 ? -3.644 2.603 15.879 1.00 91.31 152 ASP A O 1
ATOM 1164 N N . LYS A 1 153 ? -2.036 1.156 15.293 1.00 89.12 153 LYS A N 1
ATOM 1165 C CA . LYS A 1 153 ? -1.149 1.462 16.424 1.00 89.12 153 LYS A CA 1
ATOM 1166 C C . LYS A 1 153 ? -0.435 2.802 16.300 1.00 89.12 153 LYS A C 1
ATOM 1168 O O . LYS A 1 153 ? -0.071 3.365 17.328 1.00 89.12 153 LYS A O 1
ATOM 1173 N N . LEU A 1 154 ? -0.343 3.373 15.096 1.00 87.69 154 LEU A N 1
ATOM 1174 C CA . LEU A 1 154 ? 0.205 4.721 14.879 1.00 87.69 154 LEU A CA 1
ATOM 1175 C C . LEU A 1 154 ? -0.598 5.832 15.554 1.00 87.69 154 LEU A C 1
ATOM 1177 O O . LEU A 1 154 ? -0.073 6.917 15.794 1.00 87.69 154 LEU A O 1
ATOM 1181 N N . ALA A 1 155 ? -1.884 5.589 15.790 1.00 82.06 155 ALA A N 1
ATOM 1182 C CA . ALA A 1 155 ? -2.779 6.539 16.433 1.00 82.06 155 ALA A CA 1
ATOM 1183 C C . ALA A 1 155 ? -2.819 6.373 17.960 1.00 82.06 155 ALA A C 1
ATOM 1185 O O . ALA A 1 155 ? -3.244 7.280 18.665 1.00 82.06 155 ALA A O 1
ATOM 1186 N N . THR A 1 156 ? -2.370 5.220 18.468 1.00 63.25 156 THR A N 1
ATOM 1187 C CA . THR A 1 156 ? -2.451 4.825 19.886 1.00 63.25 156 THR A CA 1
ATOM 1188 C C . THR A 1 156 ? -1.086 4.787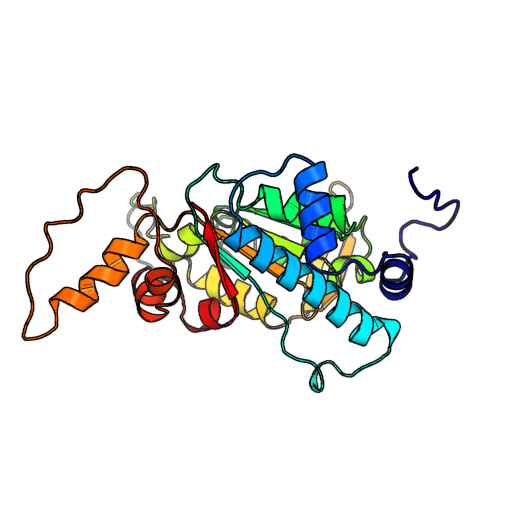 20.570 1.00 63.25 156 THR A C 1
ATOM 1190 O O . THR A 1 156 ? -0.972 4.259 21.672 1.00 63.25 156 THR A O 1
ATOM 1193 N N . SER A 1 157 ? -0.029 5.330 19.970 1.00 52.94 157 SER A N 1
ATOM 1194 C CA . SER A 1 157 ? 1.264 5.494 20.642 1.00 52.94 157 SER A CA 1
ATOM 1195 C C . SER A 1 157 ? 1.205 6.604 21.700 1.00 52.94 157 SER A C 1
ATOM 1197 O O . SER A 1 157 ? 1.935 7.584 21.649 1.00 52.94 157 SER A O 1
ATOM 1199 N N . GLU A 1 158 ? 0.331 6.448 22.693 1.00 42.28 158 GLU A N 1
ATOM 1200 C CA . GLU A 1 158 ? 0.666 6.822 24.056 1.00 42.28 158 GLU A CA 1
ATOM 1201 C C . GLU A 1 158 ? 1.675 5.783 24.556 1.00 42.28 158 GLU A C 1
ATOM 1203 O O . GLU A 1 158 ? 1.383 4.596 24.705 1.00 42.28 158 GLU A O 1
ATOM 1208 N N . ASN A 1 159 ? 2.905 6.242 24.739 1.00 39.47 159 ASN A N 1
ATOM 1209 C CA . ASN A 1 159 ? 3.991 5.594 25.456 1.00 39.47 159 ASN A CA 1
ATOM 1210 C C . ASN A 1 159 ? 3.575 4.463 26.421 1.00 39.47 159 ASN A C 1
ATOM 1212 O O . ASN A 1 159 ? 3.169 4.716 27.555 1.00 39.47 159 ASN A O 1
ATOM 1216 N N . ARG A 1 160 ? 3.947 3.216 26.089 1.00 39.84 160 ARG A N 1
ATOM 1217 C CA . ARG A 1 160 ? 4.399 2.230 27.100 1.00 39.84 160 ARG A CA 1
ATOM 1218 C C . ARG A 1 160 ? 5.770 2.622 27.688 1.00 39.84 160 ARG A C 1
ATOM 1220 O O . ARG A 1 160 ? 6.637 1.782 27.888 1.00 39.84 160 ARG A O 1
ATOM 1227 N N . ALA A 1 161 ? 5.966 3.907 27.953 1.00 39.69 161 ALA A N 1
ATOM 1228 C CA . ALA A 1 161 ? 7.154 4.487 28.559 1.00 39.69 161 ALA A CA 1
ATOM 1229 C C . ALA A 1 161 ? 6.720 5.465 29.658 1.00 39.69 161 ALA A C 1
ATOM 1231 O O . ALA A 1 161 ? 7.102 6.627 29.682 1.00 39.69 161 ALA A O 1
ATOM 1232 N N . VAL A 1 162 ? 5.897 4.979 30.591 1.00 34.69 162 VAL A N 1
ATOM 1233 C CA . VAL A 1 162 ? 5.868 5.51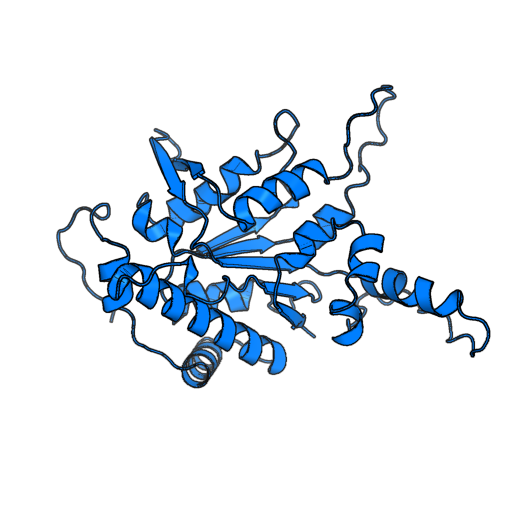9 31.956 1.00 34.69 162 VAL A CA 1
ATOM 1234 C C . VAL A 1 162 ? 6.940 4.762 32.737 1.00 34.69 162 VAL A C 1
ATOM 1236 O O . VAL A 1 162 ? 6.646 3.927 33.582 1.00 34.69 162 VAL A O 1
ATOM 1239 N N . PHE A 1 163 ? 8.204 4.987 32.391 1.00 38.66 163 PHE A N 1
ATOM 1240 C CA . PHE A 1 163 ? 9.324 4.675 33.268 1.00 38.66 163 PHE A CA 1
ATOM 1241 C C . PHE A 1 163 ? 10.375 5.770 33.114 1.00 38.66 163 PHE A C 1
ATOM 1243 O O . PHE A 1 163 ? 10.848 6.034 32.015 1.00 38.66 163 PHE A O 1
ATOM 1250 N N . ALA A 1 164 ? 10.718 6.349 34.264 1.00 40.66 164 ALA A N 1
ATOM 1251 C CA . ALA A 1 164 ? 11.700 7.400 34.512 1.00 40.66 164 ALA A CA 1
ATOM 1252 C C . ALA A 1 164 ? 11.294 8.812 34.055 1.00 40.66 164 ALA A C 1
ATOM 1254 O O . ALA A 1 164 ? 11.230 9.134 32.874 1.00 40.66 164 ALA A O 1
ATOM 1255 N N . GLY A 1 165 ? 11.040 9.669 35.048 1.00 41.06 165 GLY A N 1
ATOM 1256 C CA . GLY A 1 165 ? 10.789 11.088 34.857 1.00 41.06 165 GLY A CA 1
ATOM 1257 C C . GLY A 1 165 ? 11.918 11.761 34.082 1.00 41.06 165 GLY A C 1
ATOM 1258 O O . GLY A 1 165 ? 13.062 11.788 34.525 1.00 41.06 165 GLY A O 1
ATOM 1259 N N . ALA A 1 166 ? 11.567 12.329 32.937 1.00 36.41 166 ALA A N 1
ATOM 1260 C CA . ALA A 1 166 ? 12.353 13.337 32.257 1.00 36.41 166 ALA A CA 1
ATOM 1261 C C . ALA A 1 166 ? 11.368 14.305 31.600 1.00 36.41 166 ALA A C 1
ATOM 1263 O O . ALA A 1 166 ? 10.618 13.944 30.694 1.00 36.41 166 ALA A O 1
ATOM 1264 N N . GLU A 1 167 ? 11.339 15.537 32.098 1.00 43.12 167 GLU A N 1
ATOM 1265 C CA . GLU A 1 167 ? 10.654 16.646 31.449 1.00 43.12 167 GLU A CA 1
ATOM 1266 C C . GLU A 1 167 ? 11.339 16.925 30.106 1.00 43.12 167 GLU A C 1
ATOM 1268 O O . GLU A 1 167 ? 12.423 17.493 30.057 1.00 43.12 167 GLU A O 1
ATOM 1273 N N . THR A 1 168 ? 10.736 16.502 28.997 1.00 37.53 168 THR A N 1
ATOM 1274 C CA . THR A 1 168 ? 10.990 17.078 27.668 1.00 37.53 168 THR A CA 1
ATOM 1275 C C . THR A 1 168 ? 9.766 16.847 26.789 1.00 37.53 168 THR A C 1
ATOM 1277 O O . THR A 1 168 ? 9.456 15.734 26.374 1.00 37.53 168 THR A O 1
ATOM 1280 N N . THR A 1 169 ? 9.040 17.924 26.500 1.00 41.41 169 THR A N 1
ATOM 1281 C CA . THR A 1 169 ? 7.914 17.957 25.563 1.00 41.41 169 THR A CA 1
ATOM 1282 C C . THR A 1 169 ? 8.434 17.828 24.132 1.00 41.41 169 THR A C 1
ATOM 1284 O O . THR A 1 169 ? 8.606 18.822 23.428 1.00 41.41 169 THR A O 1
ATOM 1287 N N . LYS A 1 170 ? 8.731 16.605 23.699 1.00 53.56 170 LYS A N 1
ATOM 1288 C CA . LYS A 1 170 ? 8.916 16.283 22.282 1.00 53.56 170 LYS A CA 1
ATOM 1289 C C . LYS A 1 170 ? 7.948 15.158 21.925 1.00 53.56 170 LYS A C 1
ATOM 1291 O O . LYS A 1 170 ? 7.695 14.285 22.741 1.00 53.56 170 LYS A O 1
ATOM 1296 N N . ASP A 1 171 ? 7.321 15.272 20.764 1.00 49.50 171 ASP A N 1
ATOM 1297 C CA . ASP A 1 171 ? 6.043 14.654 20.383 1.00 49.50 171 ASP A CA 1
ATOM 1298 C C . ASP A 1 171 ? 6.137 13.108 20.272 1.00 49.50 171 ASP A C 1
ATOM 1300 O O . ASP A 1 171 ? 6.226 12.554 19.184 1.00 49.50 171 ASP A O 1
ATOM 1304 N N . VAL A 1 172 ? 6.117 12.380 21.399 1.00 52.50 172 VAL A N 1
ATOM 1305 C CA . VAL A 1 172 ? 6.233 10.898 21.457 1.00 52.50 172 VAL A CA 1
ATOM 1306 C C . VAL A 1 172 ? 4.935 10.169 21.052 1.00 52.50 172 VAL A C 1
ATOM 1308 O O . VAL A 1 172 ? 4.730 9.003 21.364 1.00 52.50 172 VAL A O 1
ATOM 1311 N N . SER A 1 173 ? 4.028 10.867 20.368 1.00 58.22 173 SER A N 1
ATOM 1312 C CA . SER A 1 173 ? 2.646 10.450 20.103 1.00 58.22 173 SER A CA 1
ATOM 1313 C C . SER A 1 173 ? 2.474 9.586 18.843 1.00 58.22 173 SER A C 1
ATOM 1315 O O . SER A 1 173 ? 1.349 9.285 18.454 1.00 58.22 173 SER A O 1
ATOM 1317 N N . GLY A 1 174 ? 3.564 9.222 18.152 1.00 76.56 174 GLY A N 1
ATOM 1318 C CA . GLY A 1 174 ? 3.540 8.587 16.818 1.00 76.56 174 GLY A CA 1
ATOM 1319 C C . GLY A 1 174 ? 3.196 9.543 15.673 1.00 76.56 174 GLY A C 1
ATOM 1320 O O . GLY A 1 174 ? 3.284 9.181 14.499 1.00 76.56 174 GLY A O 1
ATOM 1321 N N . ARG A 1 175 ? 2.871 10.804 15.980 1.00 86.19 175 ARG A N 1
ATOM 1322 C CA . ARG A 1 175 ? 2.594 11.843 14.979 1.00 86.19 175 ARG A CA 1
ATOM 1323 C C . ARG A 1 175 ? 3.782 12.140 14.070 1.00 86.19 175 ARG A C 1
ATOM 1325 O O . ARG A 1 175 ? 3.562 12.454 12.903 1.00 86.19 175 ARG A O 1
ATOM 1332 N N . GLY A 1 176 ? 5.014 12.030 14.573 1.00 88.38 176 GLY A N 1
ATOM 1333 C CA . GLY A 1 176 ? 6.228 12.149 13.756 1.00 88.38 176 GLY A CA 1
ATOM 1334 C C . GLY A 1 176 ? 6.244 11.120 12.622 1.00 88.38 176 GLY A C 1
ATOM 1335 O O . GLY A 1 176 ? 6.311 11.493 11.451 1.00 88.38 176 GLY A O 1
ATOM 1336 N N . VAL A 1 177 ? 6.012 9.847 12.961 1.00 90.94 177 VAL A N 1
ATOM 1337 C CA . VAL A 1 177 ? 5.902 8.741 11.994 1.00 90.94 177 VAL A CA 1
ATOM 1338 C C . VAL A 1 177 ? 4.767 8.986 10.998 1.00 90.94 177 VAL A C 1
ATOM 1340 O O . VAL A 1 177 ? 4.959 8.850 9.792 1.00 90.94 177 VAL A O 1
ATOM 1343 N N . GLN A 1 178 ? 3.595 9.424 11.471 1.00 94.44 178 GLN A N 1
ATOM 1344 C CA . GLN A 1 178 ? 2.466 9.753 10.593 1.00 94.44 178 GLN A CA 1
ATOM 1345 C C . GLN A 1 178 ? 2.805 10.865 9.576 1.00 94.44 178 GLN A C 1
ATOM 1347 O O . GLN A 1 178 ? 2.409 10.771 8.413 1.00 94.44 178 GLN A O 1
ATOM 1352 N N . ARG A 1 179 ? 3.554 11.904 9.979 1.00 92.88 179 ARG A N 1
ATOM 1353 C CA . ARG A 1 179 ? 3.992 12.999 9.089 1.00 92.88 179 ARG A CA 1
ATOM 1354 C C . ARG A 1 179 ? 5.032 12.544 8.066 1.00 92.88 179 ARG A C 1
ATOM 1356 O O . ARG A 1 179 ? 4.982 12.979 6.917 1.00 92.88 179 ARG A O 1
ATOM 1363 N N . GLU A 1 180 ? 5.979 11.701 8.462 1.00 92.38 180 GLU A N 1
ATOM 1364 C CA . GLU A 1 180 ? 6.984 11.151 7.544 1.00 92.38 180 GLU A CA 1
ATOM 1365 C C . GLU A 1 180 ? 6.339 10.195 6.527 1.00 92.38 180 GLU A C 1
ATOM 1367 O O . GLU A 1 180 ? 6.583 10.318 5.323 1.00 92.38 180 GLU A O 1
ATOM 1372 N N . LEU A 1 181 ? 5.419 9.334 6.979 1.00 95.00 181 LEU A N 1
ATOM 1373 C CA . LEU A 1 181 ? 4.609 8.485 6.103 1.00 95.00 181 LEU A CA 1
ATOM 1374 C C . LEU A 1 181 ? 3.785 9.308 5.113 1.00 95.00 181 LEU A C 1
ATOM 1376 O O . LEU A 1 181 ? 3.742 8.967 3.935 1.00 95.00 181 LEU A O 1
ATOM 1380 N N . LEU A 1 182 ? 3.167 10.409 5.554 1.00 95.06 182 LEU A N 1
ATOM 1381 C CA . LEU A 1 182 ? 2.396 11.293 4.677 1.00 95.06 182 LEU A CA 1
ATOM 1382 C C . LEU A 1 182 ? 3.229 11.769 3.478 1.00 95.06 182 LEU A C 1
ATOM 1384 O O . LEU A 1 182 ? 2.775 11.638 2.343 1.00 95.06 182 LEU A O 1
ATOM 1388 N N . LYS A 1 183 ? 4.467 12.233 3.702 1.00 93.94 183 LYS A N 1
ATOM 1389 C CA . LYS A 1 183 ? 5.375 12.664 2.620 1.00 93.94 183 LYS A CA 1
ATOM 1390 C C . LYS A 1 183 ? 5.651 11.530 1.628 1.00 93.94 183 LYS A C 1
ATOM 1392 O O . LYS A 1 183 ? 5.579 11.727 0.416 1.00 93.94 183 LYS A O 1
ATOM 1397 N N . MET A 1 184 ? 5.906 10.324 2.136 1.00 94.25 184 MET A N 1
ATOM 1398 C CA . MET A 1 184 ? 6.151 9.148 1.300 1.00 94.25 184 MET A CA 1
ATOM 1399 C C . MET A 1 184 ? 4.910 8.753 0.476 1.00 94.25 184 MET A C 1
ATOM 1401 O O . MET A 1 184 ? 5.029 8.435 -0.712 1.00 94.25 184 MET A O 1
ATOM 1405 N N . ILE A 1 185 ? 3.718 8.815 1.080 1.00 95.69 185 ILE A N 1
ATOM 1406 C CA . ILE A 1 185 ? 2.419 8.514 0.453 1.00 95.69 185 ILE A CA 1
ATOM 1407 C C . ILE A 1 185 ? 1.954 9.632 -0.497 1.00 95.69 185 ILE A C 1
ATOM 1409 O O . ILE A 1 185 ? 1.125 9.399 -1.380 1.00 95.69 185 ILE A O 1
ATOM 1413 N N . GLU A 1 186 ? 2.488 10.843 -0.398 1.00 92.88 186 GLU A N 1
ATOM 1414 C CA . GLU A 1 186 ? 2.259 11.915 -1.374 1.00 92.88 186 GLU A CA 1
ATOM 1415 C C . GLU A 1 186 ? 3.159 11.768 -2.596 1.00 92.88 186 GLU A C 1
ATOM 1417 O O . GLU A 1 186 ? 2.692 11.898 -3.728 1.00 92.88 186 GLU A O 1
ATOM 1422 N N . GLY A 1 187 ? 4.410 11.376 -2.374 1.00 92.69 187 GLY A N 1
ATOM 1423 C CA . GLY A 1 187 ? 5.419 11.297 -3.416 1.00 92.69 187 GLY A CA 1
ATOM 1424 C C . GLY A 1 187 ? 6.669 12.034 -2.977 1.00 92.69 187 GLY A C 1
ATOM 1425 O O . GLY A 1 187 ? 6.687 13.261 -2.952 1.00 92.69 187 GLY A O 1
ATOM 1426 N N . SER A 1 188 ? 7.718 11.292 -2.661 1.00 93.25 188 SER A N 1
ATOM 1427 C CA . SER A 1 188 ? 9.022 11.836 -2.307 1.00 93.25 188 SER A CA 1
ATOM 1428 C C . SER A 1 188 ? 10.121 11.041 -2.996 1.00 93.25 188 SER A C 1
ATOM 1430 O O . SER A 1 188 ? 9.924 9.883 -3.377 1.00 93.25 188 SER A O 1
ATOM 1432 N N . LEU A 1 189 ? 11.302 11.646 -3.117 1.00 93.00 189 LEU A N 1
ATOM 1433 C CA . LEU A 1 189 ? 12.507 10.881 -3.399 1.00 93.00 189 LEU A CA 1
ATOM 1434 C C . LEU A 1 189 ? 12.785 9.985 -2.186 1.00 93.00 189 LEU A C 1
ATOM 1436 O O . LEU A 1 189 ? 12.981 10.477 -1.076 1.00 93.00 189 LEU A O 1
ATOM 1440 N N . VAL A 1 190 ? 12.728 8.678 -2.395 1.00 90.94 190 VAL A N 1
ATOM 1441 C CA . VAL A 1 190 ? 13.148 7.661 -1.435 1.00 90.94 190 VAL A CA 1
ATOM 1442 C C . VAL A 1 190 ? 14.634 7.433 -1.652 1.00 90.94 190 VAL A C 1
ATOM 1444 O O . VAL A 1 190 ? 15.039 7.157 -2.778 1.00 90.94 190 VAL A O 1
ATOM 1447 N N . ASP A 1 191 ? 15.413 7.535 -0.581 1.00 90.12 191 ASP A N 1
ATOM 1448 C CA . ASP A 1 191 ? 16.817 7.131 -0.520 1.00 90.12 191 ASP A CA 1
ATOM 1449 C C . ASP A 1 191 ? 16.913 6.016 0.519 1.00 90.12 191 ASP A C 1
ATOM 1451 O O . ASP A 1 191 ? 16.670 6.236 1.707 1.00 90.12 191 ASP A O 1
ATOM 1455 N N . THR A 1 192 ? 17.161 4.794 0.053 1.00 88.94 192 THR A N 1
ATOM 1456 C CA . THR A 1 192 ? 17.140 3.598 0.895 1.00 88.94 192 THR A CA 1
ATOM 1457 C C . THR A 1 192 ? 18.309 2.675 0.579 1.00 88.94 192 THR A C 1
ATOM 1459 O O . THR A 1 192 ? 19.014 2.849 -0.414 1.00 88.94 192 THR A O 1
ATOM 1462 N N . GLN A 1 193 ? 18.538 1.706 1.458 1.00 85.94 193 GLN A N 1
ATOM 1463 C CA . GLN A 1 193 ? 19.627 0.744 1.336 1.00 85.94 193 GLN A CA 1
ATOM 1464 C C . GLN A 1 193 ? 19.099 -0.618 0.888 1.00 85.94 193 GLN A C 1
ATOM 1466 O O . GLN A 1 193 ? 17.991 -1.011 1.253 1.00 85.94 193 GLN A O 1
ATOM 1471 N N . PHE A 1 194 ? 19.917 -1.329 0.120 1.00 82.38 194 PHE A N 1
ATOM 1472 C CA . PHE A 1 194 ? 19.683 -2.694 -0.339 1.00 82.38 194 PHE A CA 1
ATOM 1473 C C . PHE A 1 194 ? 20.906 -3.562 -0.039 1.00 82.38 194 PHE A C 1
ATOM 1475 O O . PHE A 1 194 ? 22.036 -3.138 -0.273 1.00 82.38 194 PHE A O 1
ATOM 1482 N N . GLY A 1 195 ? 20.678 -4.787 0.439 1.00 76.00 195 GLY A N 1
ATOM 1483 C CA . GLY A 1 195 ? 21.741 -5.731 0.789 1.00 76.00 195 GLY A CA 1
ATOM 1484 C C . GLY A 1 195 ? 22.221 -5.618 2.242 1.00 76.00 195 GLY A C 1
ATOM 1485 O O . GLY A 1 195 ? 22.342 -4.536 2.808 1.00 76.00 195 GLY A O 1
ATOM 1486 N N . ILE A 1 196 ? 22.495 -6.773 2.861 1.00 71.81 196 ILE A N 1
ATOM 1487 C CA . ILE A 1 196 ? 22.821 -6.877 4.298 1.00 71.81 196 ILE A CA 1
ATOM 1488 C C . ILE A 1 196 ? 24.324 -6.689 4.555 1.00 71.81 196 ILE A C 1
ATOM 1490 O O . ILE A 1 196 ? 24.714 -5.997 5.490 1.00 71.81 196 ILE A O 1
ATOM 1494 N N . SER A 1 197 ? 25.180 -7.325 3.747 1.00 73.44 197 SER A N 1
ATOM 1495 C CA . SER A 1 197 ? 26.636 -7.344 3.978 1.00 73.44 197 SER A CA 1
ATOM 1496 C C . SER A 1 197 ? 27.364 -6.152 3.362 1.00 73.44 197 SER A C 1
ATOM 1498 O O . SER A 1 197 ? 28.332 -5.662 3.936 1.00 73.44 197 SER A O 1
ATOM 1500 N N . TYR A 1 198 ? 26.892 -5.688 2.207 1.00 75.56 198 TYR A N 1
ATOM 1501 C CA . TYR A 1 198 ? 27.428 -4.535 1.490 1.00 75.56 198 TYR A CA 1
ATOM 1502 C C . TYR A 1 198 ? 26.240 -3.685 1.044 1.00 75.56 198 TYR A C 1
ATOM 1504 O O . TYR A 1 198 ? 25.735 -3.895 -0.056 1.00 75.56 198 TYR A O 1
ATOM 1512 N N . PRO A 1 199 ? 25.721 -2.817 1.931 1.00 80.69 199 PRO A N 1
ATOM 1513 C CA . PRO A 1 199 ? 24.530 -2.045 1.632 1.00 80.69 199 PRO A CA 1
ATOM 1514 C C . PRO A 1 199 ? 24.824 -1.040 0.517 1.00 80.69 199 PRO A C 1
ATOM 1516 O O . PRO A 1 199 ? 25.640 -0.129 0.674 1.00 80.69 199 PRO A O 1
ATOM 1519 N N . GLU A 1 200 ? 24.134 -1.198 -0.604 1.00 83.50 200 GLU A N 1
ATOM 1520 C CA . GLU A 1 200 ? 24.133 -0.243 -1.705 1.00 83.50 200 GLU A CA 1
ATOM 1521 C C . GLU A 1 200 ? 22.993 0.757 -1.510 1.00 83.50 200 GLU A C 1
ATOM 1523 O O . GLU A 1 200 ? 21.898 0.396 -1.074 1.00 83.50 200 GLU A O 1
ATOM 1528 N N . ARG A 1 201 ? 23.240 2.035 -1.819 1.00 87.62 201 ARG A N 1
ATOM 1529 C CA . ARG A 1 201 ? 22.193 3.064 -1.773 1.00 87.62 201 ARG A CA 1
ATOM 1530 C C . ARG A 1 201 ? 21.456 3.110 -3.100 1.00 87.62 201 ARG A C 1
ATOM 1532 O O . ARG A 1 201 ? 22.081 3.224 -4.153 1.00 87.62 201 ARG A O 1
ATOM 1539 N N . LEU A 1 202 ? 20.133 3.088 -3.034 1.00 87.31 202 LEU A N 1
ATOM 1540 C CA . LEU A 1 202 ? 19.250 3.175 -4.186 1.00 87.31 202 LEU A CA 1
ATOM 1541 C C . LEU A 1 202 ? 18.231 4.285 -3.976 1.00 87.31 202 LEU A C 1
ATOM 1543 O O . LEU A 1 202 ? 17.628 4.412 -2.909 1.00 87.31 202 LEU A O 1
ATOM 1547 N N . ASN A 1 203 ? 18.013 5.049 -5.046 1.00 90.69 203 ASN A N 1
ATOM 1548 C CA . ASN A 1 203 ? 17.097 6.176 -5.047 1.00 90.69 203 ASN A CA 1
ATOM 1549 C C . ASN A 1 203 ? 15.980 5.958 -6.065 1.00 90.69 203 ASN A C 1
ATOM 1551 O O . ASN A 1 203 ? 16.237 5.629 -7.225 1.00 90.69 203 ASN A O 1
ATOM 1555 N N . PHE A 1 204 ? 14.737 6.191 -5.656 1.00 93.38 204 PHE A N 1
ATOM 1556 C CA . PHE A 1 204 ? 13.594 6.187 -6.566 1.00 93.38 204 PHE A CA 1
ATOM 1557 C C . PHE A 1 204 ? 12.456 7.062 -6.049 1.00 93.38 204 PHE A C 1
ATOM 1559 O O . PHE A 1 204 ? 12.419 7.460 -4.891 1.00 93.38 204 PHE A O 1
ATOM 1566 N N . ASP A 1 205 ? 11.521 7.386 -6.932 1.00 94.06 205 ASP A N 1
ATOM 1567 C CA . ASP A 1 205 ? 10.373 8.215 -6.592 1.00 94.06 205 ASP A CA 1
ATOM 1568 C C . ASP A 1 205 ? 9.197 7.359 -6.110 1.00 94.06 205 ASP A C 1
ATOM 1570 O O . ASP A 1 205 ? 8.804 6.400 -6.780 1.00 94.06 205 ASP A O 1
ATOM 1574 N N . SER A 1 206 ? 8.610 7.710 -4.965 1.00 95.50 206 SER A N 1
ATOM 1575 C CA . SER A 1 206 ? 7.502 6.945 -4.399 1.00 95.50 206 SER A CA 1
ATOM 1576 C C . SER A 1 206 ? 6.147 7.202 -5.060 1.00 95.50 206 SER A C 1
ATOM 1578 O O . SER A 1 206 ? 5.211 6.497 -4.702 1.00 95.50 206 SER A O 1
ATOM 1580 N N . ARG A 1 207 ? 5.973 8.165 -5.982 1.00 95.06 207 ARG A N 1
ATOM 1581 C CA . ARG A 1 207 ? 4.665 8.583 -6.560 1.00 95.06 207 ARG A CA 1
ATOM 1582 C C . ARG A 1 207 ? 3.850 7.458 -7.198 1.00 95.06 207 ARG A C 1
ATOM 1584 O O . ARG A 1 207 ? 2.623 7.560 -7.262 1.00 95.06 207 ARG A O 1
ATOM 1591 N N . ASP A 1 208 ? 4.518 6.405 -7.653 1.00 95.44 208 ASP A N 1
ATOM 1592 C CA . ASP A 1 208 ? 3.882 5.259 -8.301 1.00 95.44 208 ASP A CA 1
ATOM 1593 C C . ASP A 1 208 ? 3.738 4.038 -7.384 1.00 95.44 208 ASP A C 1
ATOM 1595 O O . ASP A 1 208 ? 3.141 3.054 -7.802 1.00 95.44 208 ASP A O 1
ATOM 1599 N N . LEU A 1 209 ? 4.191 4.109 -6.127 1.00 96.31 209 LEU A N 1
ATOM 1600 C CA . LEU A 1 209 ? 3.935 3.062 -5.140 1.00 96.31 209 LEU A CA 1
ATOM 1601 C C . LEU A 1 209 ? 2.452 3.011 -4.761 1.00 96.31 209 LEU A C 1
ATOM 1603 O O . LEU A 1 209 ? 1.803 4.050 -4.578 1.00 96.31 209 LEU A O 1
ATOM 1607 N N . CYS A 1 210 ? 1.931 1.798 -4.577 1.00 96.31 210 CYS A N 1
ATOM 1608 C CA . CYS A 1 210 ? 0.647 1.582 -3.916 1.00 96.31 210 CYS A CA 1
ATOM 1609 C C . CYS A 1 210 ? 0.868 1.325 -2.427 1.00 96.31 210 CYS A C 1
ATOM 1611 O O . CYS A 1 210 ? 1.656 0.455 -2.059 1.00 96.31 210 CYS A O 1
ATOM 1613 N N . PHE A 1 211 ? 0.135 2.043 -1.578 1.00 97.75 211 PHE A N 1
ATOM 1614 C CA . PHE A 1 211 ? 0.115 1.787 -0.144 1.00 97.75 211 PHE A CA 1
ATOM 1615 C C . PHE A 1 211 ? -1.176 1.071 0.247 1.00 97.75 211 PHE A C 1
ATOM 1617 O O . PHE A 1 211 ? -2.281 1.528 -0.071 1.00 97.75 211 PHE A O 1
ATOM 1624 N N . VAL A 1 212 ? -1.028 -0.038 0.967 1.00 97.69 212 VAL A N 1
ATOM 1625 C CA . VAL A 1 212 ? -2.131 -0.748 1.613 1.00 97.69 212 VAL A CA 1
ATOM 1626 C C . VAL A 1 212 ? -1.881 -0.751 3.113 1.00 97.69 212 VAL A C 1
ATOM 1628 O O . VAL A 1 212 ? -1.028 -1.477 3.601 1.00 97.69 212 VAL A O 1
ATOM 1631 N N . ALA A 1 213 ? -2.605 0.074 3.854 1.00 97.44 213 ALA A N 1
ATOM 1632 C CA . ALA A 1 213 ? -2.559 0.052 5.307 1.00 97.44 213 ALA A CA 1
ATOM 1633 C C . ALA A 1 213 ? -3.532 -1.001 5.845 1.00 97.44 213 ALA A C 1
ATOM 1635 O O . ALA A 1 213 ? -4.641 -1.133 5.330 1.00 97.44 213 ALA A O 1
ATOM 1636 N N . CYS A 1 214 ? -3.137 -1.727 6.882 1.00 96.19 214 CYS A N 1
ATOM 1637 C CA . CYS A 1 214 ? -3.932 -2.758 7.537 1.00 96.19 214 CYS A CA 1
ATOM 1638 C C . CYS A 1 214 ? -3.961 -2.494 9.042 1.00 96.19 214 CYS A C 1
ATOM 1640 O O . CYS A 1 214 ? -2.937 -2.178 9.635 1.00 96.19 214 CYS A O 1
ATOM 1642 N N . GLY A 1 215 ? -5.124 -2.631 9.674 1.00 93.31 215 GLY A N 1
ATOM 1643 C CA . GLY A 1 215 ? -5.232 -2.514 11.126 1.00 93.31 215 GLY A CA 1
ATOM 1644 C C . GLY A 1 215 ? -6.522 -3.106 11.678 1.00 93.31 215 GLY A C 1
ATOM 1645 O O . GLY A 1 215 ? -7.507 -3.285 10.954 1.00 93.31 215 GLY A O 1
ATOM 1646 N N . ALA A 1 216 ? -6.521 -3.386 12.981 1.00 90.12 216 ALA A N 1
ATOM 1647 C CA . ALA A 1 216 ? -7.673 -3.967 13.668 1.00 90.12 216 ALA A CA 1
ATOM 1648 C C . ALA A 1 216 ? -8.742 -2.931 14.032 1.00 90.12 216 ALA A C 1
ATOM 1650 O O . ALA A 1 216 ? -9.934 -3.240 13.997 1.00 90.12 216 ALA A O 1
ATOM 1651 N N . PHE A 1 217 ? -8.317 -1.708 14.376 1.00 86.81 217 PHE A N 1
ATOM 1652 C CA . PHE A 1 217 ? -9.192 -0.584 14.740 1.00 86.81 217 PHE A CA 1
ATOM 1653 C C . PHE A 1 217 ? -10.239 -0.935 15.818 1.00 86.81 217 PHE A C 1
ATOM 1655 O O . PHE A 1 217 ? -11.376 -0.462 15.786 1.00 86.81 217 PHE A O 1
ATOM 1662 N N . SER A 1 218 ? -9.863 -1.758 16.805 1.00 79.19 218 SER A N 1
ATOM 1663 C CA . SER A 1 218 ? -10.781 -2.302 17.821 1.00 79.19 218 SER A CA 1
ATOM 1664 C C . SER A 1 218 ? -11.495 -1.236 18.669 1.00 79.19 218 SER A C 1
ATOM 1666 O O . SER A 1 218 ? -12.595 -1.489 19.160 1.00 79.19 218 SER A O 1
ATOM 1668 N N . GLY A 1 219 ? -10.915 -0.038 18.814 1.00 73.69 219 GLY A N 1
ATOM 1669 C CA . GLY A 1 219 ? -11.506 1.094 19.543 1.00 73.69 219 GLY A CA 1
ATOM 1670 C C . GLY A 1 219 ? -12.288 2.098 18.684 1.00 73.69 219 GLY A C 1
ATOM 1671 O O . GLY A 1 219 ? -12.946 2.979 19.236 1.00 73.69 219 GLY A O 1
ATOM 1672 N N . LEU A 1 220 ? -12.268 1.982 17.351 1.00 77.25 220 LEU A N 1
ATOM 1673 C CA . LEU A 1 220 ? -12.809 3.016 16.455 1.00 77.25 220 LEU A CA 1
ATOM 1674 C C . LEU A 1 220 ? -14.328 3.203 16.607 1.00 77.25 220 LEU A C 1
ATOM 1676 O O . LEU A 1 220 ? -14.831 4.319 16.489 1.00 77.25 220 LEU A O 1
ATOM 1680 N N . LYS A 1 221 ? -15.064 2.142 16.962 1.00 70.50 221 LYS A N 1
ATOM 1681 C CA . LYS A 1 221 ? -16.501 2.242 17.270 1.00 70.50 221 LYS A CA 1
ATOM 1682 C C . LYS A 1 221 ? -16.810 3.143 18.459 1.00 70.50 221 LYS A C 1
ATOM 1684 O O . LYS A 1 221 ? -17.797 3.872 18.423 1.00 70.50 221 LYS A O 1
ATOM 1689 N N . LEU A 1 222 ? -15.979 3.100 19.501 1.00 66.25 222 LEU A N 1
ATOM 1690 C CA . LEU A 1 222 ? -16.144 3.958 20.675 1.00 66.25 222 LEU A CA 1
ATOM 1691 C C . LEU A 1 222 ? -15.898 5.419 20.290 1.00 66.25 222 LEU A C 1
ATOM 1693 O O . LEU A 1 222 ? -16.700 6.289 20.632 1.00 66.25 222 LEU A O 1
ATOM 1697 N N . SER A 1 223 ? -14.857 5.672 19.490 1.00 63.34 223 SER A N 1
ATOM 1698 C CA . SER A 1 223 ? -14.595 6.995 18.923 1.00 63.34 223 SER A CA 1
ATOM 1699 C C . SER A 1 223 ? -15.789 7.478 18.097 1.00 63.34 223 SER A C 1
ATOM 1701 O O . SER A 1 223 ? -16.282 8.571 18.344 1.00 63.34 223 SER A O 1
ATOM 1703 N N . ALA A 1 224 ? -16.343 6.674 17.187 1.00 63.91 224 ALA A N 1
ATOM 1704 C CA . ALA A 1 224 ? -17.521 7.059 16.404 1.00 63.91 224 ALA A CA 1
ATOM 1705 C C . ALA A 1 224 ? -18.755 7.362 17.287 1.00 63.91 224 ALA A C 1
ATOM 1707 O O . ALA A 1 224 ? -19.436 8.370 17.074 1.00 63.91 224 ALA A O 1
ATOM 1708 N N . ALA A 1 225 ? -19.008 6.543 18.314 1.00 61.47 225 ALA A N 1
ATOM 1709 C CA . ALA A 1 225 ? -20.161 6.668 19.208 1.00 61.47 225 ALA A CA 1
ATOM 1710 C C . ALA A 1 225 ? -20.143 7.938 20.076 1.00 61.47 225 ALA A C 1
ATOM 1712 O O . ALA A 1 225 ? -21.193 8.557 20.241 1.00 61.47 225 ALA A O 1
ATOM 1713 N N . ALA A 1 226 ? -18.972 8.396 20.537 1.00 58.84 226 ALA A N 1
ATOM 1714 C CA . ALA A 1 226 ? -18.849 9.597 21.377 1.00 58.84 226 ALA A CA 1
ATOM 1715 C C . ALA A 1 226 ? -19.437 10.878 20.738 1.00 58.84 226 ALA A C 1
ATOM 1717 O O . ALA A 1 226 ? -19.803 11.817 21.438 1.00 58.84 226 ALA A O 1
ATOM 1718 N N . ARG A 1 227 ? -19.581 10.924 19.404 1.00 58.28 227 ARG A N 1
ATOM 1719 C CA . ARG A 1 227 ? -20.234 12.039 18.695 1.00 58.28 227 ARG A CA 1
ATOM 1720 C C . ARG A 1 227 ? -21.759 11.987 18.791 1.00 58.28 227 ARG A C 1
ATOM 1722 O O . ARG A 1 227 ? -22.408 13.028 18.805 1.00 58.28 227 ARG A O 1
ATOM 1729 N N . ARG A 1 228 ? -22.341 10.783 18.836 1.00 54.91 228 ARG A N 1
ATOM 1730 C CA . ARG A 1 228 ? -23.800 10.591 18.870 1.00 54.91 228 ARG A CA 1
ATOM 1731 C C . ARG A 1 228 ? -24.406 11.030 20.205 1.00 54.91 228 ARG A C 1
ATOM 1733 O O . ARG A 1 228 ? -25.566 11.422 20.224 1.00 54.91 228 ARG A O 1
ATOM 1740 N N . GLU A 1 229 ? -23.623 11.027 21.283 1.00 52.31 229 GLU A N 1
ATOM 1741 C CA . GLU A 1 229 ? -24.075 11.406 22.630 1.00 52.31 229 GLU A CA 1
ATOM 1742 C C . GLU A 1 229 ? -24.182 12.929 22.858 1.00 52.31 229 GLU A C 1
ATOM 1744 O O . GLU A 1 229 ? -24.878 13.356 23.773 1.00 52.31 229 GLU A O 1
ATOM 1749 N N . LEU A 1 230 ? -23.564 13.766 22.012 1.00 55.41 230 LEU A N 1
ATOM 1750 C CA . LEU A 1 230 ? -23.573 15.234 22.159 1.00 55.41 230 LEU A CA 1
ATOM 1751 C C . LEU A 1 230 ? -24.746 15.938 21.438 1.00 55.41 230 LEU A C 1
ATOM 1753 O O . LEU A 1 230 ? -24.841 17.165 21.459 1.00 55.41 230 LEU A O 1
ATOM 1757 N N . GLY A 1 231 ? -25.652 15.191 20.795 1.00 50.47 231 GLY A N 1
ATOM 1758 C CA . GLY A 1 231 ? -26.817 15.738 20.089 1.00 50.47 231 GLY A CA 1
ATOM 1759 C C . GLY A 1 231 ? -28.067 15.855 20.971 1.00 50.47 231 GLY A C 1
ATOM 1760 O O . GLY A 1 231 ? -28.585 14.852 21.458 1.00 50.47 231 GLY A O 1
ATOM 1761 N N . PHE A 1 232 ? -28.609 17.070 21.121 1.00 46.81 232 PHE A N 1
ATOM 1762 C CA . PHE A 1 232 ? -29.924 17.313 21.732 1.00 46.81 232 PHE A CA 1
ATOM 1763 C C . PHE A 1 232 ? -31.016 16.534 20.961 1.00 46.81 232 PHE A C 1
ATOM 1765 O O . PHE A 1 232 ? -31.279 16.847 19.804 1.00 46.81 232 PHE A O 1
ATOM 1772 N N . ASN A 1 233 ? -31.658 15.555 21.619 1.00 52.28 233 ASN A N 1
ATOM 1773 C CA . ASN A 1 233 ? -32.662 14.581 21.127 1.00 52.28 233 ASN A CA 1
ATOM 1774 C C . ASN A 1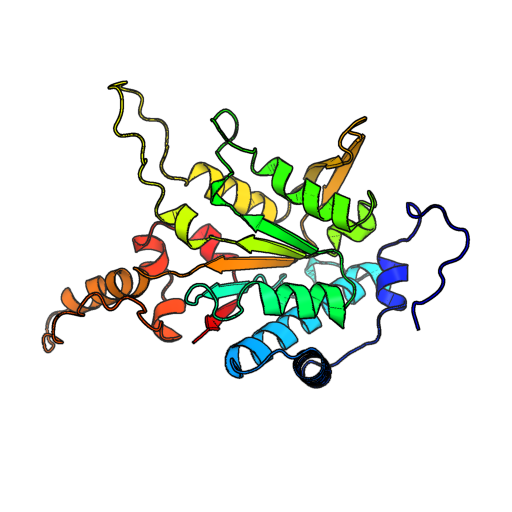 233 ? -32.142 13.292 20.444 1.00 52.28 233 ASN A C 1
ATOM 1776 O O . ASN A 1 233 ? -32.308 13.154 19.232 1.00 52.28 233 ASN A O 1
ATOM 1780 N N . ARG A 1 234 ? -31.720 12.257 21.205 1.00 48.94 234 ARG A N 1
ATOM 1781 C CA . ARG A 1 234 ? -32.237 10.868 21.034 1.00 48.94 234 ARG A CA 1
ATOM 1782 C C . ARG A 1 234 ? -31.716 9.817 22.027 1.00 48.94 234 ARG A C 1
ATOM 1784 O O . ARG A 1 234 ? -30.749 10.022 22.742 1.00 48.94 234 ARG A O 1
ATOM 1791 N N . LYS A 1 235 ? -32.453 8.693 22.026 1.00 45.16 235 LYS A N 1
ATOM 1792 C CA . LYS A 1 235 ? -32.374 7.482 22.860 1.00 45.16 235 LYS A CA 1
ATOM 1793 C C . LYS A 1 235 ? -30.941 7.007 23.125 1.00 45.16 235 LYS A C 1
ATOM 1795 O O . LYS A 1 235 ? -30.212 6.712 22.186 1.00 45.16 235 LYS A O 1
ATOM 1800 N N . ILE A 1 236 ? -30.628 6.850 24.410 1.00 46.56 236 ILE A N 1
ATOM 1801 C CA . ILE A 1 236 ? -29.443 6.162 24.929 1.00 46.56 236 ILE A CA 1
ATOM 1802 C C . ILE A 1 236 ? -29.471 4.727 24.382 1.00 46.56 236 ILE A C 1
ATOM 1804 O O . ILE A 1 236 ? -30.318 3.927 24.786 1.00 46.56 236 ILE A O 1
ATOM 1808 N N . GLU A 1 237 ? -28.603 4.412 23.421 1.00 48.38 237 GLU A N 1
ATOM 1809 C CA . GLU A 1 237 ? -28.335 3.019 23.062 1.00 48.38 237 GLU A CA 1
ATOM 1810 C C . GLU A 1 237 ? -27.601 2.349 24.236 1.00 48.38 237 GLU A C 1
ATOM 1812 O O . GLU A 1 237 ? -26.813 3.004 24.925 1.00 48.38 237 GLU A O 1
ATOM 1817 N N . PRO A 1 238 ? -27.882 1.068 24.534 1.00 43.91 238 PRO A N 1
ATOM 1818 C CA . PRO A 1 238 ? -27.235 0.384 25.644 1.00 43.91 238 PRO A CA 1
ATOM 1819 C C . PRO A 1 238 ? -25.716 0.403 25.445 1.00 43.91 238 PRO A C 1
ATOM 1821 O O . PRO A 1 238 ? -25.236 0.160 24.337 1.00 43.91 238 PRO A O 1
ATOM 1824 N N . LYS A 1 239 ? -24.978 0.711 26.525 1.00 45.50 239 LYS A N 1
ATOM 1825 C CA . LYS A 1 239 ? -23.507 0.743 26.571 1.00 45.50 239 LYS A CA 1
ATOM 1826 C C . LYS A 1 239 ? -22.938 -0.407 25.740 1.00 45.50 239 LYS A C 1
ATOM 1828 O O . LYS A 1 239 ? -23.222 -1.564 26.045 1.00 45.50 239 LYS A O 1
ATOM 1833 N N . LEU A 1 240 ? -22.146 -0.090 24.709 1.00 49.69 240 LEU A N 1
ATOM 1834 C CA . LEU A 1 240 ? -21.399 -1.101 23.966 1.00 49.69 240 LEU A CA 1
ATOM 1835 C C . LEU A 1 240 ? -20.504 -1.846 24.964 1.00 49.69 240 LEU A C 1
ATOM 1837 O O . LEU A 1 240 ? -19.493 -1.317 25.423 1.00 49.69 240 LEU A O 1
ATOM 1841 N N . GLU A 1 241 ? -20.886 -3.070 25.319 1.00 43.97 241 GLU A N 1
ATOM 1842 C CA . GLU A 1 241 ? -19.993 -3.992 26.007 1.00 43.97 241 GLU A CA 1
ATOM 1843 C C . GLU A 1 241 ? -18.751 -4.177 25.130 1.00 43.97 241 GLU A C 1
ATOM 1845 O O . GLU A 1 241 ? -18.869 -4.433 23.926 1.00 43.97 241 GLU A O 1
ATOM 1850 N N . GLN A 1 242 ? -17.563 -4.033 25.723 1.00 41.66 242 GLN A N 1
ATOM 1851 C CA . GLN A 1 242 ? -16.277 -4.325 25.088 1.00 41.66 242 GLN A CA 1
ATOM 1852 C C . GLN A 1 242 ? -16.211 -5.817 24.727 1.00 41.66 242 GLN A C 1
ATOM 1854 O O . GLN A 1 242 ? -15.623 -6.630 25.435 1.00 41.66 242 GLN A O 1
ATOM 1859 N N . LYS A 1 243 ? -16.857 -6.214 23.631 1.00 39.62 243 LYS A N 1
ATOM 1860 C CA . LYS A 1 243 ? -16.696 -7.550 23.064 1.00 39.62 243 LYS A CA 1
ATOM 1861 C C . LYS A 1 243 ? -15.355 -7.612 22.347 1.00 39.62 243 LYS A C 1
ATOM 1863 O O . LYS A 1 243 ? -14.978 -6.700 21.623 1.00 39.62 243 LYS A O 1
ATOM 1868 N N . ILE A 1 244 ? -14.667 -8.733 22.527 1.00 42.62 244 ILE A N 1
ATOM 1869 C CA . ILE A 1 244 ? -13.287 -8.995 22.086 1.00 42.62 244 ILE A CA 1
ATOM 1870 C C . ILE A 1 244 ? -13.116 -8.926 20.547 1.00 42.62 244 ILE A C 1
ATOM 1872 O O . ILE A 1 244 ? -12.000 -8.859 20.046 1.00 42.62 244 ILE A O 1
ATOM 1876 N N . ALA A 1 245 ? -14.207 -8.836 19.782 1.00 43.84 245 ALA A N 1
ATOM 1877 C CA . ALA A 1 245 ? -14.191 -8.522 18.357 1.00 43.84 245 ALA A CA 1
ATOM 1878 C C . ALA A 1 245 ? -15.393 -7.634 18.004 1.00 43.84 245 ALA A C 1
ATOM 1880 O O . ALA A 1 245 ? -16.518 -8.109 17.827 1.00 43.84 245 ALA A O 1
ATOM 1881 N N . VAL A 1 246 ? -15.171 -6.324 17.928 1.00 52.97 246 VAL A N 1
ATOM 1882 C CA . VAL A 1 246 ? -16.204 -5.370 17.523 1.00 52.97 246 VAL A CA 1
ATOM 1883 C C . VAL A 1 246 ? -16.164 -5.213 15.999 1.00 52.97 246 VAL A C 1
ATOM 1885 O O . VAL A 1 246 ? -15.237 -4.637 15.441 1.00 52.97 246 VAL A O 1
ATOM 1888 N N . ARG A 1 247 ? -17.181 -5.736 15.304 1.00 58.56 247 ARG A N 1
ATOM 1889 C CA . ARG A 1 247 ? -17.279 -5.703 13.834 1.00 58.56 247 ARG A CA 1
ATOM 1890 C C . ARG A 1 247 ? -17.564 -4.292 13.323 1.00 58.56 247 ARG A C 1
ATOM 1892 O O . ARG A 1 247 ? -18.705 -3.862 13.442 1.00 58.56 247 ARG A O 1
ATOM 1899 N N . LEU A 1 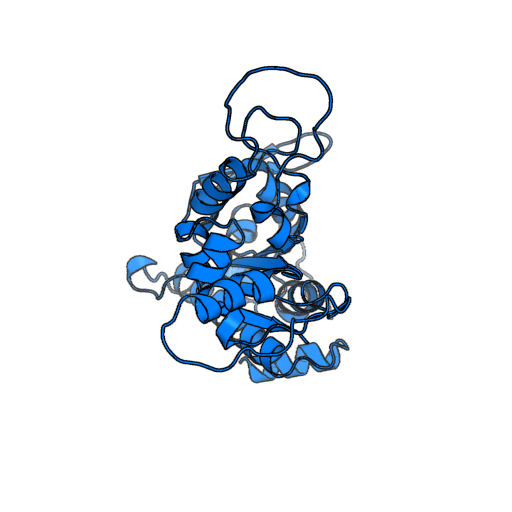248 ? -16.583 -3.592 12.754 1.00 61.50 248 LEU A N 1
ATOM 1900 C CA . LEU A 1 248 ? -16.761 -2.252 12.170 1.00 61.50 248 LEU A CA 1
ATOM 1901 C C . LEU A 1 248 ? -17.813 -2.234 11.051 1.00 61.50 248 LEU A C 1
ATOM 1903 O O . LEU A 1 248 ? -17.893 -3.167 10.250 1.00 61.50 248 LEU A O 1
ATOM 1907 N N . GLU A 1 249 ? -18.623 -1.177 10.993 1.00 68.50 249 GLU A N 1
ATOM 1908 C CA . GLU A 1 249 ? -19.501 -0.910 9.850 1.00 68.50 249 GLU A CA 1
ATOM 1909 C C . GLU A 1 249 ? -18.852 0.077 8.872 1.00 68.50 249 GLU A C 1
ATOM 1911 O O . GLU A 1 249 ? -18.087 0.954 9.267 1.00 68.50 249 GLU A O 1
ATOM 1916 N N . THR A 1 250 ? -19.191 -0.012 7.580 1.00 65.94 250 THR A N 1
ATOM 1917 C CA . THR A 1 250 ? -18.624 0.863 6.534 1.00 65.94 250 THR A CA 1
ATOM 1918 C C . THR A 1 250 ? -18.822 2.351 6.834 1.00 65.94 250 THR A C 1
ATOM 1920 O O . THR A 1 250 ? -17.905 3.138 6.639 1.00 65.94 250 THR A O 1
ATOM 1923 N N . ARG A 1 251 ? -19.981 2.731 7.389 1.00 60.81 251 ARG A N 1
ATOM 1924 C CA . ARG A 1 251 ? -20.271 4.123 7.775 1.00 60.81 251 ARG A CA 1
ATOM 1925 C C . ARG A 1 251 ? -19.369 4.642 8.895 1.00 60.81 251 ARG A C 1
ATOM 1927 O O . ARG A 1 251 ? -19.121 5.836 8.958 1.00 60.81 251 ARG A O 1
ATOM 1934 N N . GLU A 1 252 ? -18.928 3.764 9.791 1.00 58.41 252 GLU A N 1
ATOM 1935 C CA . GLU A 1 252 ? -18.035 4.122 10.900 1.00 58.41 252 GLU A CA 1
ATOM 1936 C C . GLU A 1 252 ? -16.586 4.217 10.420 1.00 58.41 252 GLU A C 1
ATOM 1938 O O . GLU A 1 252 ? -15.848 5.083 10.876 1.00 58.41 252 GLU A O 1
ATOM 1943 N N . ALA A 1 253 ? -16.198 3.365 9.466 1.00 62.09 253 ALA A N 1
ATOM 1944 C CA . ALA A 1 253 ? -14.893 3.433 8.819 1.00 62.09 253 ALA A CA 1
ATOM 1945 C C . ALA A 1 253 ? -14.709 4.744 8.035 1.00 62.09 253 ALA A C 1
ATOM 1947 O O . ALA A 1 253 ? -13.642 5.340 8.096 1.00 62.09 253 ALA A O 1
ATOM 1948 N N . GLU A 1 254 ? -15.748 5.210 7.335 1.00 72.50 254 GLU A N 1
ATOM 1949 C CA . GLU A 1 254 ? -15.725 6.436 6.519 1.00 72.50 254 GLU A CA 1
ATOM 1950 C C . GLU A 1 254 ? -15.749 7.746 7.328 1.00 72.50 254 GLU A C 1
ATOM 1952 O O . GLU A 1 254 ? -15.528 8.816 6.759 1.00 72.50 254 GLU A O 1
ATOM 1957 N N . ASP A 1 255 ? -15.961 7.693 8.647 1.00 77.50 255 ASP A N 1
ATOM 1958 C CA . ASP A 1 255 ? -15.964 8.885 9.496 1.00 77.50 255 ASP A CA 1
ATOM 1959 C C . ASP A 1 255 ? -14.526 9.357 9.791 1.00 77.50 255 ASP A C 1
ATOM 1961 O O . ASP A 1 255 ? -13.874 8.929 10.748 1.00 77.50 255 ASP A O 1
ATOM 1965 N N . THR A 1 256 ? -14.025 10.284 8.968 1.00 75.31 256 THR A N 1
ATOM 1966 C CA . THR A 1 256 ? -12.701 10.903 9.153 1.00 75.31 256 THR A CA 1
ATOM 1967 C C . THR A 1 256 ? -12.564 11.572 10.525 1.00 75.31 256 THR A C 1
ATOM 1969 O O . THR A 1 256 ? -11.480 11.568 11.102 1.00 75.31 256 THR A O 1
ATOM 1972 N N . GLU A 1 257 ? -13.653 12.095 11.094 1.00 75.94 257 GLU A N 1
ATOM 1973 C CA . GLU A 1 257 ? -13.659 12.696 12.431 1.00 75.94 257 GLU A CA 1
ATOM 1974 C C . GLU A 1 257 ? -13.528 11.628 13.528 1.00 75.94 257 GLU A C 1
ATOM 1976 O O . GLU A 1 257 ? -12.925 11.875 14.574 1.00 75.94 257 GLU A O 1
ATOM 1981 N N . ALA A 1 258 ? -14.057 10.420 13.308 1.00 78.69 258 ALA A N 1
ATOM 1982 C CA . ALA A 1 258 ? -13.823 9.285 14.199 1.00 78.69 258 ALA A CA 1
ATOM 1983 C C . ALA A 1 258 ? -12.360 8.828 14.155 1.00 78.69 258 ALA A C 1
ATOM 1985 O O . ALA A 1 258 ? -11.774 8.617 15.213 1.00 78.69 258 ALA A O 1
ATOM 1986 N N . LEU A 1 259 ? -11.748 8.744 12.969 1.00 84.75 259 LEU A N 1
ATOM 1987 C CA . LEU A 1 259 ? -10.324 8.409 12.817 1.00 84.75 259 LEU A CA 1
ATOM 1988 C C . LEU A 1 259 ? -9.400 9.489 13.401 1.00 84.75 259 LEU A C 1
ATOM 1990 O O . LEU A 1 259 ? -8.388 9.165 14.022 1.00 84.75 259 LEU A O 1
ATOM 1994 N N . ALA A 1 260 ? -9.772 10.764 13.276 1.00 83.88 260 ALA A N 1
ATOM 1995 C CA . ALA A 1 260 ? -9.050 11.863 13.909 1.00 83.88 260 ALA A CA 1
ATOM 1996 C C . ALA A 1 260 ? -9.094 11.762 15.441 1.00 83.88 260 ALA A C 1
ATOM 1998 O O . ALA A 1 260 ? -8.062 11.847 16.104 1.00 83.88 260 ALA A O 1
ATOM 1999 N N . ARG A 1 261 ? -10.279 11.494 16.009 1.00 82.06 261 ARG A N 1
ATOM 2000 C CA . ARG A 1 261 ? -10.448 11.239 17.452 1.00 82.06 261 ARG A CA 1
ATOM 2001 C C . ARG A 1 261 ? -9.773 9.952 17.914 1.00 82.06 261 ARG A C 1
ATOM 2003 O O . ARG A 1 261 ? -9.406 9.853 19.077 1.00 82.06 261 ARG A O 1
ATOM 2010 N N . TYR A 1 262 ? -9.608 8.982 17.020 1.00 83.56 262 TYR A N 1
ATOM 2011 C CA . TYR A 1 262 ? -8.835 7.770 17.274 1.00 83.56 262 TYR A CA 1
ATOM 2012 C C . TYR A 1 262 ? -7.323 8.051 17.375 1.00 83.56 262 TYR A C 1
ATOM 2014 O O . TYR A 1 262 ? -6.611 7.245 17.959 1.00 83.56 262 TYR A O 1
ATOM 2022 N N . GLY A 1 263 ? -6.844 9.189 16.850 1.00 86.25 263 GLY A N 1
ATOM 2023 C CA . GLY A 1 263 ? -5.453 9.649 16.968 1.00 86.25 263 GLY A CA 1
ATOM 2024 C C . GLY A 1 263 ? -4.711 9.814 15.636 1.00 86.25 263 GLY A C 1
ATOM 2025 O O . GLY A 1 263 ? -3.510 10.093 15.626 1.00 86.25 263 GLY A O 1
ATOM 2026 N N . PHE A 1 264 ? -5.394 9.661 14.498 1.00 90.81 264 PHE A N 1
ATOM 2027 C CA . PHE A 1 264 ? -4.780 9.884 13.190 1.00 90.81 264 PHE A CA 1
ATOM 2028 C C . PHE A 1 264 ? -4.803 11.350 12.759 1.00 90.81 264 PHE A C 1
ATOM 2030 O O . PHE A 1 264 ? -5.748 12.089 13.031 1.00 90.81 264 PHE A O 1
ATOM 2037 N N . LEU A 1 265 ? -3.784 11.756 12.005 1.00 91.56 265 LEU A N 1
ATOM 2038 C CA . LEU A 1 265 ? -3.806 13.008 11.258 1.00 91.56 265 LEU A CA 1
ATOM 2039 C C . LEU A 1 265 ? -4.861 12.921 10.137 1.00 91.56 265 LEU A C 1
ATOM 2041 O O . LEU A 1 265 ? -4.784 12.001 9.311 1.00 91.56 265 LEU A O 1
ATOM 2045 N N . PRO A 1 266 ? -5.833 13.853 10.066 1.00 90.38 266 PRO A N 1
ATOM 2046 C CA . PRO A 1 266 ? -6.823 13.879 8.989 1.00 90.38 266 PRO A CA 1
ATOM 2047 C C . PRO A 1 266 ? -6.190 13.895 7.594 1.00 90.38 266 PRO A C 1
ATOM 2049 O O . PRO A 1 266 ? -6.702 13.261 6.675 1.00 90.38 266 PRO A O 1
ATOM 2052 N N . GLU A 1 267 ? -5.047 14.565 7.441 1.00 92.19 267 GLU A N 1
ATOM 2053 C CA . GLU A 1 267 ? -4.294 14.658 6.192 1.00 92.19 267 GLU A CA 1
ATOM 2054 C C . GLU A 1 267 ? -3.745 13.296 5.757 1.00 92.19 267 GLU A C 1
ATOM 2056 O O . GLU A 1 267 ? -3.806 12.962 4.574 1.00 92.19 267 GLU A O 1
ATOM 2061 N N . LEU A 1 268 ? -3.268 12.481 6.708 1.00 94.00 268 LEU A N 1
ATOM 2062 C CA . LEU A 1 268 ? -2.790 11.123 6.441 1.00 94.00 268 LEU A CA 1
ATOM 2063 C C . LEU A 1 268 ? -3.939 10.212 6.010 1.00 94.00 268 LEU A C 1
ATOM 2065 O O . LEU A 1 268 ? -3.841 9.547 4.979 1.00 94.00 268 LEU A O 1
ATOM 2069 N N . ILE A 1 269 ? -5.046 10.218 6.755 1.00 92.50 269 ILE A N 1
ATOM 2070 C CA . ILE A 1 269 ? -6.239 9.430 6.411 1.00 92.50 269 ILE A CA 1
ATOM 2071 C C . ILE A 1 269 ? -6.807 9.852 5.056 1.00 92.50 269 ILE A C 1
ATOM 2073 O O . ILE A 1 269 ? -7.177 8.995 4.255 1.00 92.50 269 ILE A O 1
ATOM 2077 N N . GLY A 1 270 ? -6.789 11.151 4.747 1.00 90.88 270 GLY A N 1
ATOM 2078 C CA . GLY A 1 270 ? -7.203 11.686 3.451 1.00 90.88 270 GLY A CA 1
ATOM 2079 C C . GLY A 1 270 ? -6.405 11.140 2.260 1.00 90.88 270 GLY A C 1
ATOM 2080 O O . GLY A 1 270 ? -6.888 11.195 1.128 1.00 90.88 270 GLY A O 1
ATOM 2081 N N . ARG A 1 271 ? -5.214 10.560 2.478 1.00 94.12 271 ARG A N 1
ATOM 2082 C CA . ARG A 1 271 ? -4.441 9.883 1.422 1.00 94.12 271 ARG A CA 1
ATOM 2083 C C . ARG A 1 271 ? -4.880 8.445 1.144 1.00 94.12 271 ARG A C 1
ATOM 2085 O O . ARG A 1 271 ? -4.446 7.877 0.138 1.00 94.12 271 ARG A O 1
ATOM 2092 N N . PHE A 1 272 ? -5.762 7.870 1.960 1.00 93.75 272 PHE A N 1
ATOM 2093 C CA . PHE A 1 272 ? -6.370 6.558 1.739 1.00 93.75 272 PHE A CA 1
ATOM 2094 C C . PHE A 1 272 ? -7.752 6.713 1.102 1.00 93.75 272 PHE A C 1
ATOM 2096 O O . PHE A 1 272 ? -8.785 6.658 1.762 1.00 93.75 272 PHE A O 1
ATOM 2103 N N . GLY A 1 273 ? -7.770 6.875 -0.224 1.00 88.69 273 GLY A N 1
ATOM 2104 C CA . GLY A 1 273 ? -8.995 7.107 -1.000 1.00 88.69 273 GLY A CA 1
ATOM 2105 C C . GLY A 1 273 ? -9.983 5.934 -1.032 1.00 88.69 273 GLY A C 1
ATOM 2106 O O . GLY A 1 273 ? -11.058 6.055 -1.621 1.00 88.69 273 GLY A O 1
ATOM 2107 N N . ARG A 1 274 ? -9.639 4.787 -0.436 1.00 91.25 274 ARG A N 1
ATOM 2108 C CA . ARG A 1 274 ? -10.566 3.672 -0.260 1.00 91.25 274 ARG A CA 1
ATOM 2109 C C . ARG A 1 274 ? -10.403 3.011 1.098 1.00 91.25 274 ARG A C 1
ATOM 2111 O O . ARG A 1 274 ? -9.336 2.498 1.419 1.00 91.25 274 ARG A O 1
ATOM 2118 N N . LEU A 1 275 ? -11.504 2.930 1.831 1.00 92.88 275 LEU A N 1
ATOM 2119 C CA . LEU A 1 275 ? -11.589 2.202 3.089 1.00 92.88 275 LEU A CA 1
ATOM 2120 C C . LEU A 1 275 ? -12.291 0.869 2.844 1.00 92.88 275 LEU A C 1
ATOM 2122 O O . LEU A 1 275 ? -13.309 0.804 2.149 1.00 92.88 275 LEU A O 1
ATOM 2126 N N . VAL A 1 276 ? -11.715 -0.211 3.356 1.00 93.31 276 VAL A N 1
ATOM 2127 C CA . VAL A 1 276 ? -12.200 -1.568 3.114 1.00 93.31 276 VAL A CA 1
ATOM 2128 C C . VAL A 1 276 ? -12.347 -2.285 4.439 1.00 93.31 276 VAL A C 1
ATOM 2130 O O . VAL A 1 276 ? -11.365 -2.551 5.122 1.00 93.31 276 VAL A O 1
ATOM 2133 N N . VAL A 1 277 ? -13.584 -2.627 4.781 1.00 92.44 277 VAL A N 1
ATOM 2134 C CA . VAL A 1 277 ? -13.891 -3.352 6.012 1.00 92.44 277 VAL A CA 1
ATOM 2135 C C . VAL A 1 277 ? -13.885 -4.859 5.758 1.00 92.44 277 VAL A C 1
ATOM 2137 O O . VAL A 1 277 ? -14.478 -5.339 4.787 1.00 92.44 277 VAL A O 1
ATOM 2140 N N . PHE A 1 278 ? -13.229 -5.590 6.652 1.00 92.62 278 PHE A N 1
ATOM 2141 C CA . PHE A 1 278 ? -13.191 -7.046 6.726 1.00 92.62 278 PHE A CA 1
ATOM 2142 C C . PHE A 1 278 ? -14.019 -7.525 7.928 1.00 92.62 278 PHE A C 1
ATOM 2144 O O . PHE A 1 278 ? -14.214 -6.794 8.905 1.00 92.62 278 PHE A O 1
ATOM 2151 N N . HIS A 1 279 ? -14.555 -8.741 7.835 1.00 86.31 279 HIS A N 1
ATOM 2152 C CA . HIS A 1 279 ? -15.508 -9.303 8.798 1.00 86.31 279 HIS A CA 1
ATOM 2153 C C . HIS A 1 279 ? -15.109 -10.665 9.345 1.00 86.31 279 HIS A C 1
ATOM 2155 O O . HIS A 1 279 ? -14.651 -11.504 8.543 1.00 86.31 279 HIS A O 1
#

pLDDT: mean 81.89, std 18.99, range [29.55, 97.88]

Foldseek 3Di:
DPDDPPDDDLQPDALLNLLVPWDLAQLVRLLVQCVVVPDDDQPQQSSVVSNLLNLLSVLSCCVRPVPDDPVPDPARAAEEEEAAPPLCQVVSCCCRQCVRGNAQEDEDACVQEDAPPDRGDHLLAQLQSSCVSSVNHQNSSLSHEYEHEQLLVLQVPPDPPPDDDDDDPDCSRSVNVLVSVLPLLCKDWRWYWYDDPDTDTDTYINRSYHYYYYHHCLCLVVLLVVVVVPDDDDDDDPPPDSDVGDFDDPVSQPPLSSVVSSRHDSSSVVSNNYYRGGD

Sequence (279 aa):
MPIAFSDRPLNDVALSDQLKSLERRPPRKLDEALTSLGYRGQPAARRALCLTAYRHVERLRRVHVEGYDRADLPARTNVLCMGPTGCGTTYIVELLFGRVLGLPHAVVDITGYSETGYVGGDVHSIPSRLVDAALGNADIARGGVLVLDEFDKLATSENRAVFAGAETTKDVSGRGVQRELLKMIEGSLVDTQFGISYPERLNFDSRDLCFVACGAFSGLKLSAAARRELGFNRKIEPKLEQKIAVRLETREAEDTEALARYGFLPELIGRFGRLVVFH

Secondary structure (DSSP, 8-state):
------SS-GGG--HHHHHHHS----HHHHHHHHHHTT--S-HHHHHHHHHHHHHHHHHHHHHHTS---GGGSPPP--EEEE--TTSSHHHHHIIIIIIIT---EEEEEGGGEESTTSSSEEGGGTTHHHHHHTTT-HHHHTT-EEEEETGGGGG----S--SS-------TTTHHHHHHHHHHHH--EEEEEE-SSSPEEEEEEGGGPEEEEEE--TTHHHHHHHHHTTSSS----------SS----HHHHT-HHHHHHHT--HHHHTT--EEEE--

Nearest PDB structures (foldseek):
  6wrf-assembly1_C  TM=8.016E-01  e=2.314E-18  Escherichia coli K-12
  6pp6-assembly1_E  TM=7.922E-01  e=8.266E-17  Escherichia coli
  6pp6-assembly1_C  TM=8.369E-01  e=4.941E-16  Escherichia coli
  6pos-assembly1_C  TM=8.041E-01  e=4.178E-16  Escherichia coli
  6pp6-assembly1_B  TM=8.157E-01  e=1.351E-15  Escherichia coli